Protein AF-A0A7Y4ZEG5-F1 (afdb_monomer)

Nearest PDB structures (foldseek):
  1yy3-assembly2_B  TM=4.697E-01  e=2.646E-07  Bacillus subtilis
  1wqa-assembly1_A  TM=4.480E-01  e=7.361E+00  Pyrococcus horikoshii
  4k77-assembly2_A  TM=2.366E-01  e=1.625E+00  Homo sapiens
  4fk6-assembly2_B  TM=2.514E-01  e=1.934E+00  Homo sapiens
  6smb-assembly1_A  TM=2.525E-01  e=3.666E+00  Homo sapiens

Foldseek 3Di:
DPPCVVDDDDDLVPDDLDADPQLQQDWDWDDPDPDIDIDTSLCVVVVDDPPDDDDDDQAQAFLQWAWFAKPPPRFTKIKGFAFWDPPDPDPAFTKTWIAMDTPDDQAAQIWTDQPQWIWGFHDQDPVRITIIGIGGHPPPPPDDSRVVRNVRGFQPDDPSNPDGDDPCCSVQQEAPSHDHHTGNHGPVSRSSDDPVSVD

Secondary structure (DSSP, 8-state):
--GGGG-----GGGS-SS--SSSTTSEEEE-SSSS-EEEEGGGHHHHSPTT-------EEEP--EEEEEETTT--EEEEEEEEE--S--BTTBEEEEEEEEESS---TT-EEEETTEEEEEEEE-TTS-EEEEEEEPTT-TT--HHHHHHHH-B----TT--S---HHHHHHTS-TT--EEEESS--GGGGG--HHHH-

pLDDT: mean 88.13, std 9.54, range [50.06, 97.06]

Sequence (199 aa):
MRVDTFSYDLDESLIASEPSSARDGARLLLALGDSPADRHVVDLPGLLPEGALVLVNDTRVVPARLLGQKRGSGGRAEIFLVRRDEAENATEGERWLALGRASKALKPGAIVDVGPIAAEVLEKRDDGTLVVRLSLSHGSGTASLREALETHGHMPLPPYIRRPDDAADRTRYQTVFAKHDGAVAAPTAGLHLTESLLE

Mean predicted aligned error: 6.8 Å

Radius of gyration: 20.28 Å; Cα contacts (8 Å, |Δi|>4): 331; chains: 1; bounding box: 40×45×58 Å

Structure (mmCIF, N/CA/C/O backbone):
data_AF-A0A7Y4ZEG5-F1
#
_entry.id   AF-A0A7Y4ZEG5-F1
#
loop_
_atom_site.group_PDB
_atom_site.id
_atom_site.type_symbol
_atom_site.label_atom_id
_atom_site.label_alt_id
_atom_site.label_comp_id
_atom_site.label_asym_id
_atom_site.label_entity_id
_atom_site.label_seq_id
_atom_site.pdbx_PDB_ins_code
_atom_site.Cartn_x
_atom_site.Cartn_y
_atom_site.Cartn_z
_atom_site.occupancy
_atom_site.B_iso_or_equiv
_atom_site.auth_seq_id
_atom_site.auth_comp_id
_atom_site.auth_asym_id
_atom_site.auth_atom_id
_atom_site.pdbx_PDB_model_num
ATOM 1 N N . MET A 1 1 ? -16.280 -18.638 -14.198 1.00 67.00 1 MET A N 1
ATOM 2 C CA . MET A 1 1 ? -14.831 -18.706 -14.487 1.00 67.00 1 MET A CA 1
ATOM 3 C C . MET A 1 1 ? -14.233 -19.720 -13.525 1.00 67.00 1 MET A C 1
ATOM 5 O O . MET A 1 1 ? -14.524 -19.614 -12.341 1.00 67.00 1 MET A O 1
ATOM 9 N N . ARG A 1 2 ? -13.528 -20.753 -14.001 1.00 77.06 2 ARG A N 1
ATOM 10 C CA . ARG A 1 2 ? -12.858 -21.708 -13.102 1.00 77.06 2 ARG A CA 1
ATOM 11 C C . ARG A 1 2 ? -11.521 -21.094 -12.704 1.00 77.06 2 ARG A C 1
ATOM 13 O O . ARG A 1 2 ? -10.729 -20.805 -13.585 1.00 77.06 2 ARG A O 1
ATOM 20 N N . VAL A 1 3 ? -11.301 -20.839 -11.417 1.00 82.56 3 VAL A N 1
ATOM 21 C CA . VAL A 1 3 ? -10.064 -20.190 -10.938 1.00 82.56 3 VAL A CA 1
ATOM 22 C C . VAL A 1 3 ? -8.836 -21.034 -11.296 1.00 82.56 3 VAL A C 1
ATOM 24 O O . VAL A 1 3 ? -7.819 -20.489 -11.710 1.00 82.56 3 VAL A O 1
ATOM 27 N N . ASP A 1 4 ? -8.988 -22.359 -11.274 1.00 86.50 4 ASP A N 1
ATOM 28 C CA . ASP A 1 4 ? -7.920 -23.323 -11.562 1.00 86.50 4 ASP A CA 1
ATOM 29 C C . ASP A 1 4 ? -7.340 -23.215 -12.982 1.00 86.50 4 ASP A C 1
ATOM 31 O O . ASP A 1 4 ? -6.215 -23.639 -13.217 1.00 86.50 4 ASP A O 1
ATOM 35 N N . THR A 1 5 ? -8.059 -22.623 -13.949 1.00 91.12 5 THR A N 1
ATOM 36 C CA . THR A 1 5 ? -7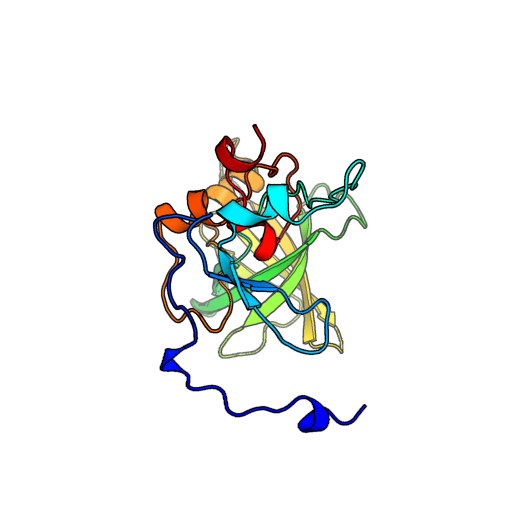.503 -22.414 -15.302 1.00 91.12 5 THR A CA 1
ATOM 37 C C . THR A 1 5 ? -6.421 -21.332 -15.346 1.00 91.12 5 THR A C 1
ATOM 39 O O . THR A 1 5 ? -5.811 -21.141 -16.391 1.00 91.12 5 THR A O 1
ATOM 42 N N . PHE A 1 6 ? -6.199 -20.617 -14.239 1.00 90.62 6 PHE A N 1
ATOM 43 C CA . PHE A 1 6 ? -5.161 -19.594 -14.075 1.00 90.62 6 PHE A CA 1
ATOM 44 C C . PHE A 1 6 ? -4.058 -20.033 -13.101 1.00 90.62 6 PHE A C 1
ATOM 46 O O . PHE A 1 6 ? -3.201 -19.229 -12.741 1.00 90.62 6 PHE A O 1
ATOM 53 N N . SER A 1 7 ? -4.083 -21.292 -12.656 1.00 90.25 7 SER A N 1
ATOM 54 C CA . SER A 1 7 ? -3.055 -21.856 -11.787 1.00 90.25 7 SER A CA 1
ATOM 55 C C . SER A 1 7 ? -1.798 -22.206 -12.579 1.00 90.25 7 SER A C 1
ATOM 57 O O . SER A 1 7 ? -1.869 -22.750 -13.680 1.00 90.25 7 SER A O 1
ATOM 59 N N . TYR A 1 8 ? -0.644 -21.920 -11.990 1.00 93.38 8 TYR A N 1
ATOM 60 C CA . TYR A 1 8 ? 0.667 -22.329 -12.475 1.00 93.38 8 TYR A CA 1
ATOM 61 C C . TYR A 1 8 ? 1.572 -22.611 -11.275 1.00 93.38 8 TYR A C 1
ATOM 63 O O . TYR A 1 8 ? 1.331 -22.097 -10.179 1.00 93.38 8 TYR A O 1
ATOM 71 N N . ASP A 1 9 ? 2.605 -23.421 -11.482 1.00 94.38 9 ASP A N 1
ATOM 72 C CA . ASP A 1 9 ? 3.587 -23.704 -10.441 1.00 94.38 9 ASP A CA 1
ATOM 73 C C . ASP A 1 9 ? 4.491 -22.478 -10.254 1.00 94.38 9 ASP A C 1
ATOM 75 O O . ASP A 1 9 ? 5.269 -22.116 -11.140 1.00 94.38 9 ASP A O 1
ATOM 79 N N . LEU A 1 10 ? 4.368 -21.818 -9.102 1.00 93.62 10 LEU A N 1
ATOM 80 C CA . LEU A 1 10 ? 5.211 -20.696 -8.701 1.00 93.62 10 LEU A CA 1
ATOM 81 C C . LEU A 1 10 ? 6.052 -21.108 -7.498 1.00 93.62 10 LEU A C 1
ATOM 83 O O . LEU A 1 10 ? 5.521 -21.326 -6.410 1.00 93.62 10 LEU A O 1
ATOM 87 N N . ASP A 1 11 ? 7.365 -21.173 -7.688 1.00 94.62 11 ASP A N 1
ATOM 88 C CA . ASP A 1 11 ? 8.305 -21.319 -6.581 1.00 94.62 11 ASP A CA 1
ATOM 89 C C . ASP A 1 11 ? 8.237 -20.067 -5.686 1.00 94.62 11 ASP A C 1
ATOM 91 O O . ASP A 1 11 ? 8.433 -18.944 -6.158 1.00 94.62 11 ASP A O 1
ATOM 95 N N . GLU A 1 12 ? 7.952 -20.251 -4.391 1.00 91.00 12 GLU A N 1
ATOM 96 C CA . GLU A 1 12 ? 7.849 -19.151 -3.422 1.00 91.00 12 GLU A CA 1
ATOM 97 C C . GLU A 1 12 ? 9.144 -18.327 -3.336 1.00 91.00 12 GLU A C 1
ATOM 99 O O . GLU A 1 12 ? 9.085 -17.133 -3.046 1.00 91.00 12 GLU A O 1
ATOM 104 N N . SER A 1 13 ? 10.305 -18.922 -3.639 1.00 92.00 13 SER A N 1
ATOM 105 C CA . SER A 1 13 ? 11.592 -18.215 -3.663 1.00 92.00 13 SER A CA 1
ATOM 106 C C . SER A 1 13 ? 11.706 -17.178 -4.788 1.00 92.00 13 SER A C 1
ATOM 108 O O . SER A 1 13 ? 12.549 -16.285 -4.712 1.00 92.00 13 SER A O 1
ATOM 110 N N . LEU A 1 14 ? 10.839 -17.250 -5.806 1.00 93.00 14 LEU A N 1
ATOM 111 C CA . LEU A 1 14 ? 10.750 -16.266 -6.887 1.00 93.00 14 LEU A CA 1
ATOM 112 C C . LEU A 1 14 ? 9.838 -15.078 -6.536 1.00 93.00 14 LEU A C 1
ATOM 114 O O . LEU A 1 14 ? 9.782 -14.104 -7.289 1.00 93.00 14 LEU A O 1
ATOM 118 N N . ILE A 1 15 ? 9.129 -15.126 -5.400 1.00 90.94 15 ILE A N 1
ATOM 119 C CA . ILE A 1 15 ? 8.309 -14.014 -4.911 1.00 90.94 15 ILE A CA 1
ATOM 120 C C . ILE A 1 15 ? 9.217 -13.027 -4.178 1.00 90.94 15 ILE A C 1
ATOM 122 O O . ILE A 1 15 ? 9.680 -13.279 -3.067 1.00 90.94 15 ILE A O 1
ATOM 126 N N . ALA A 1 16 ? 9.449 -11.868 -4.791 1.00 89.00 16 ALA A N 1
ATOM 127 C CA . ALA A 1 16 ? 10.274 -10.824 -4.198 1.00 89.00 16 ALA A CA 1
ATOM 128 C C . ALA A 1 16 ? 9.686 -10.326 -2.862 1.00 89.00 16 ALA A C 1
ATOM 130 O O . ALA A 1 16 ? 8.563 -9.818 -2.806 1.00 89.00 16 ALA A O 1
ATOM 131 N N . SER A 1 17 ? 10.472 -10.432 -1.789 1.00 85.62 17 SER A N 1
ATOM 132 C CA . SER A 1 17 ? 10.147 -9.872 -0.470 1.00 85.62 17 SER A CA 1
ATOM 133 C C . SER A 1 17 ? 10.532 -8.398 -0.336 1.00 85.62 17 SER A C 1
ATOM 135 O O . SER A 1 17 ? 9.994 -7.690 0.515 1.00 85.62 17 SER A O 1
ATOM 137 N N . GLU A 1 18 ? 11.468 -7.942 -1.168 1.00 85.62 18 GLU A N 1
ATOM 138 C CA . GLU A 1 18 ? 11.967 -6.572 -1.213 1.00 85.62 18 GLU A CA 1
ATOM 139 C C . GLU A 1 18 ? 12.103 -6.105 -2.667 1.00 85.62 18 GLU A C 1
ATOM 141 O O . GLU A 1 18 ? 12.416 -6.908 -3.552 1.00 85.62 18 GLU A O 1
ATOM 146 N N . PRO A 1 19 ? 11.862 -4.814 -2.948 1.00 85.06 19 PRO A N 1
ATOM 147 C CA . PRO A 1 19 ? 12.064 -4.269 -4.281 1.00 85.06 19 PRO A CA 1
ATOM 148 C C . PRO A 1 19 ? 13.558 -4.193 -4.630 1.00 85.06 19 PRO A C 1
ATOM 150 O O . PRO A 1 19 ? 14.394 -3.934 -3.767 1.00 85.06 19 PRO A O 1
ATOM 153 N N . SER A 1 20 ? 13.885 -4.311 -5.921 1.00 86.31 20 SER A N 1
ATOM 154 C CA . SER A 1 20 ? 15.246 -4.085 -6.439 1.00 86.31 20 SER A CA 1
ATOM 155 C C . SER A 1 20 ? 15.795 -2.718 -6.018 1.00 86.31 20 SER A C 1
ATOM 157 O O . SER A 1 20 ? 15.073 -1.721 -6.073 1.00 86.31 20 SER A O 1
ATOM 159 N N . SER A 1 21 ? 17.077 -2.636 -5.646 1.00 85.12 21 SER A N 1
ATOM 160 C CA . SER A 1 21 ? 17.728 -1.372 -5.270 1.00 85.12 21 SER A CA 1
ATOM 161 C C . SER A 1 21 ? 17.647 -0.333 -6.396 1.00 85.12 21 SER A C 1
ATOM 163 O O . SER A 1 21 ? 17.257 0.806 -6.124 1.00 85.12 21 SER A O 1
ATOM 165 N N . ALA A 1 22 ? 17.893 -0.761 -7.640 1.00 88.00 22 ALA A N 1
ATOM 166 C CA . ALA A 1 22 ? 17.633 -0.018 -8.873 1.00 88.00 22 ALA A CA 1
ATOM 167 C C . ALA A 1 22 ? 16.231 -0.357 -9.410 1.00 88.00 22 ALA A C 1
ATOM 169 O O . ALA A 1 22 ? 15.964 -1.497 -9.799 1.00 88.00 22 ALA A O 1
ATOM 170 N N . ARG A 1 23 ? 15.322 0.625 -9.391 1.00 89.00 23 ARG A N 1
ATOM 171 C CA . ARG A 1 23 ? 13.894 0.440 -9.720 1.00 89.00 23 ARG A CA 1
ATOM 172 C C . ARG A 1 23 ? 13.663 0.070 -11.184 1.00 89.00 23 ARG A C 1
ATOM 174 O O . ARG A 1 23 ? 12.943 -0.888 -11.465 1.00 89.00 23 ARG A O 1
ATOM 181 N N . ASP A 1 24 ? 14.293 0.828 -12.068 1.00 91.38 24 ASP A N 1
ATOM 182 C CA . ASP A 1 24 ? 14.267 0.691 -13.525 1.00 91.38 24 ASP A CA 1
ATOM 183 C C . ASP A 1 24 ? 15.183 -0.446 -14.020 1.00 91.38 24 ASP A C 1
ATOM 185 O O . ASP A 1 24 ? 14.991 -0.993 -15.103 1.00 91.38 24 ASP A O 1
ATOM 189 N N . GLY A 1 25 ? 16.123 -0.894 -13.187 1.00 93.00 25 GLY A N 1
ATOM 190 C CA . GLY A 1 25 ? 16.909 -2.110 -13.409 1.00 93.00 25 GLY A CA 1
ATOM 191 C C . GLY A 1 25 ? 16.132 -3.421 -13.215 1.00 93.00 25 GLY A C 1
ATOM 192 O O . GLY A 1 25 ? 16.716 -4.493 -13.346 1.00 93.00 25 GLY A O 1
ATOM 193 N N . ALA A 1 26 ? 14.839 -3.380 -12.876 1.00 94.62 26 ALA A N 1
ATOM 194 C CA . ALA A 1 26 ? 14.017 -4.584 -12.779 1.00 94.62 26 ALA A CA 1
ATOM 195 C C . ALA A 1 26 ? 13.832 -5.256 -14.154 1.00 94.62 26 ALA A C 1
ATOM 197 O O . ALA A 1 26 ? 13.775 -4.584 -15.185 1.00 94.62 26 ALA A O 1
ATOM 198 N N . ARG A 1 27 ? 13.705 -6.591 -14.166 1.00 95.25 27 ARG A N 1
ATOM 199 C CA . ARG A 1 27 ? 13.403 -7.357 -15.387 1.00 95.25 27 ARG A CA 1
ATOM 200 C C . ARG A 1 27 ? 12.018 -6.988 -15.926 1.00 95.25 27 ARG A C 1
ATOM 202 O O . ARG A 1 27 ? 11.065 -6.857 -15.162 1.00 95.25 27 ARG A O 1
ATOM 209 N N . LEU A 1 28 ? 11.915 -6.895 -17.246 1.00 95.69 28 LEU A N 1
ATOM 210 C CA . LEU A 1 28 ? 10.694 -6.653 -18.007 1.00 95.69 28 LEU A CA 1
ATOM 211 C C . LEU A 1 28 ? 10.511 -7.800 -19.007 1.00 95.69 28 LEU A C 1
ATOM 213 O O . LEU A 1 28 ? 11.380 -8.033 -19.841 1.00 95.69 28 LEU A O 1
ATOM 217 N N . LEU A 1 29 ? 9.383 -8.508 -18.947 1.00 96.19 29 LEU A N 1
ATOM 218 C CA . LEU A 1 29 ? 9.042 -9.525 -19.943 1.00 96.19 29 LEU A CA 1
ATOM 219 C C . LEU A 1 29 ? 8.243 -8.880 -21.081 1.00 96.19 29 LEU A C 1
ATOM 221 O O . LEU A 1 29 ? 7.099 -8.472 -20.886 1.00 96.19 29 LEU A O 1
ATOM 225 N N . LEU A 1 30 ? 8.827 -8.807 -22.276 1.00 95.44 30 LEU A N 1
ATOM 226 C CA . LEU A 1 30 ? 8.141 -8.342 -23.479 1.00 95.44 30 LEU A CA 1
ATOM 227 C C . LEU A 1 30 ? 7.410 -9.517 -24.142 1.00 95.44 30 LEU A C 1
ATOM 229 O O . LEU A 1 30 ? 8.041 -10.365 -24.767 1.00 95.44 30 LEU A O 1
ATOM 233 N N . ALA A 1 31 ? 6.082 -9.550 -24.023 1.00 93.75 31 ALA A N 1
ATOM 234 C CA . ALA A 1 31 ? 5.228 -10.638 -24.512 1.00 93.75 31 ALA A CA 1
ATOM 235 C C . ALA A 1 31 ? 4.248 -10.177 -25.614 1.00 93.75 31 ALA A C 1
ATOM 237 O O . ALA A 1 31 ? 3.051 -10.440 -25.542 1.00 93.75 31 ALA A O 1
ATOM 238 N N . LEU A 1 32 ? 4.745 -9.443 -26.620 1.00 86.00 32 LEU A N 1
ATOM 239 C CA . LEU A 1 32 ? 3.941 -8.894 -27.732 1.00 86.00 32 LEU A CA 1
ATOM 240 C C . LEU A 1 32 ? 3.944 -9.767 -29.009 1.00 86.00 32 LEU A C 1
ATOM 242 O O . LEU A 1 32 ? 3.504 -9.311 -30.061 1.00 86.00 32 LEU A O 1
ATOM 246 N N . GLY A 1 33 ? 4.431 -11.010 -28.943 1.00 82.44 33 GLY A N 1
ATOM 247 C CA . GLY A 1 33 ? 4.495 -11.930 -30.085 1.00 82.44 33 GLY A CA 1
ATOM 248 C C . GLY A 1 33 ? 4.630 -13.393 -29.660 1.00 82.44 33 GLY A C 1
ATOM 249 O O . GLY A 1 33 ? 4.461 -13.711 -28.485 1.00 82.44 33 GLY A O 1
ATOM 250 N N . ASP A 1 34 ? 4.967 -14.268 -30.611 1.00 88.44 34 ASP A N 1
ATOM 251 C CA . ASP A 1 34 ? 5.038 -15.727 -30.394 1.00 88.44 34 ASP A CA 1
ATOM 252 C C . ASP A 1 34 ? 6.141 -16.151 -29.411 1.00 88.44 34 ASP A C 1
ATOM 254 O O . ASP A 1 34 ? 6.053 -17.206 -28.783 1.00 88.44 34 ASP A O 1
ATOM 258 N N . SER A 1 35 ? 7.170 -15.312 -29.262 1.00 91.56 35 SER A N 1
ATOM 259 C CA . SER A 1 35 ? 8.317 -15.556 -28.391 1.00 91.56 35 SER A CA 1
ATOM 260 C C . SER A 1 35 ? 8.482 -14.404 -27.400 1.00 91.56 35 SER A C 1
ATOM 262 O O . SER A 1 35 ? 8.791 -13.285 -27.823 1.00 91.56 35 SER A O 1
ATOM 264 N N . PRO A 1 36 ? 8.318 -14.652 -26.090 1.00 94.81 36 PRO A N 1
ATOM 265 C CA . PRO A 1 36 ? 8.643 -13.673 -25.065 1.00 94.81 36 PRO A CA 1
ATOM 266 C C . PRO A 1 36 ? 10.131 -13.314 -25.092 1.00 94.81 36 PRO A C 1
ATOM 268 O O . PRO A 1 36 ? 10.981 -14.168 -25.346 1.00 94.81 36 PRO A O 1
ATOM 271 N N . ALA A 1 37 ? 10.447 -12.057 -24.795 1.00 95.19 37 ALA A N 1
ATOM 272 C CA . ALA A 1 37 ? 11.821 -11.583 -24.686 1.00 95.19 37 ALA A CA 1
ATOM 273 C C . ALA A 1 37 ? 12.077 -10.957 -23.313 1.00 95.19 37 ALA A C 1
ATOM 275 O O . ALA A 1 37 ? 11.284 -10.145 -22.832 1.00 95.19 37 ALA A O 1
ATOM 276 N N . ASP A 1 38 ? 13.213 -11.301 -22.710 1.00 96.62 38 ASP A N 1
ATOM 277 C CA . ASP A 1 38 ? 13.708 -10.633 -21.511 1.00 96.62 38 ASP A CA 1
ATOM 278 C C . ASP A 1 38 ? 14.294 -9.259 -21.868 1.00 96.62 38 ASP A C 1
ATOM 280 O O . ASP A 1 38 ? 15.133 -9.120 -22.762 1.00 96.62 38 ASP A O 1
ATOM 284 N N . ARG A 1 39 ? 13.843 -8.240 -21.142 1.00 96.19 39 ARG A N 1
ATOM 285 C CA . ARG A 1 39 ? 14.295 -6.845 -21.176 1.00 96.19 39 ARG A CA 1
ATOM 286 C C . ARG A 1 39 ? 14.478 -6.344 -19.746 1.00 96.19 39 ARG A C 1
ATOM 288 O O . ARG A 1 39 ? 14.262 -7.084 -18.782 1.00 96.19 39 ARG A O 1
ATOM 295 N N . HIS A 1 40 ? 14.835 -5.079 -19.600 1.00 96.12 40 HIS A N 1
ATOM 296 C CA . HIS A 1 40 ? 14.768 -4.359 -18.333 1.00 96.12 40 HIS A CA 1
ATOM 297 C C . HIS A 1 40 ? 13.810 -3.176 -18.449 1.00 96.12 40 HIS A C 1
ATOM 299 O O . HIS A 1 40 ? 13.494 -2.728 -19.549 1.00 96.12 40 HIS A O 1
ATOM 305 N N . VAL A 1 41 ? 13.323 -2.661 -17.319 1.00 95.94 41 VAL A N 1
ATOM 306 C CA . VAL A 1 41 ? 12.415 -1.503 -17.326 1.00 95.94 41 VAL A CA 1
ATOM 307 C C . VAL A 1 41 ? 13.090 -0.265 -17.930 1.00 95.94 41 VAL A C 1
ATOM 309 O O . VAL A 1 41 ? 12.413 0.502 -18.607 1.00 95.94 41 VAL A O 1
ATOM 312 N N . VAL A 1 42 ? 14.415 -0.123 -17.802 1.00 95.88 42 VAL A N 1
ATOM 313 C CA . VAL A 1 42 ? 15.192 0.910 -18.516 1.00 95.88 42 VAL A CA 1
ATOM 314 C C . VAL A 1 42 ? 15.023 0.879 -20.039 1.00 95.88 42 VAL A C 1
ATOM 316 O O . VAL A 1 42 ? 15.162 1.914 -20.681 1.00 95.88 42 VAL A O 1
ATOM 319 N N . ASP A 1 43 ? 14.691 -0.273 -20.629 1.00 95.56 43 ASP A N 1
ATOM 320 C CA . ASP A 1 43 ? 14.488 -0.399 -22.075 1.00 95.56 43 ASP A CA 1
ATOM 321 C C . ASP A 1 43 ? 13.103 0.113 -22.514 1.00 95.56 43 ASP A C 1
ATOM 323 O O . ASP A 1 43 ? 12.869 0.300 -23.709 1.00 95.56 43 ASP A O 1
ATOM 327 N N . LEU A 1 44 ? 12.171 0.326 -21.572 1.00 94.94 44 LEU A N 1
ATOM 328 C CA . 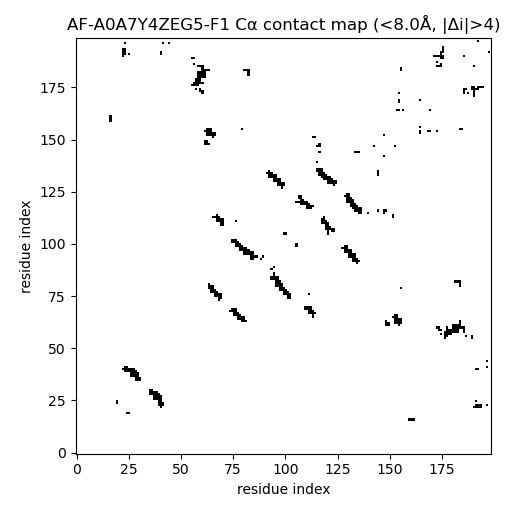LEU A 1 44 ? 10.763 0.621 -21.852 1.00 94.94 44 LEU A CA 1
ATOM 329 C C . LEU A 1 44 ? 10.554 1.790 -22.832 1.00 94.94 44 LEU A C 1
ATOM 331 O O . LEU A 1 44 ? 9.763 1.601 -23.757 1.00 94.94 44 LEU A O 1
ATOM 335 N N . PRO A 1 45 ? 11.242 2.946 -22.719 1.00 93.19 45 PRO A N 1
ATOM 336 C CA . PRO A 1 45 ? 11.053 4.052 -23.658 1.00 93.19 45 PRO A CA 1
ATOM 337 C C . PRO A 1 45 ? 11.313 3.655 -25.116 1.00 93.19 45 PRO A C 1
ATOM 339 O O . PRO A 1 45 ? 10.568 4.058 -26.003 1.00 93.19 45 PRO A O 1
ATOM 342 N N . GLY A 1 46 ? 12.312 2.801 -25.365 1.00 93.88 46 GLY A N 1
ATOM 343 C CA . GLY A 1 46 ? 12.641 2.309 -26.707 1.00 93.88 46 GLY A CA 1
ATOM 344 C C . GLY A 1 46 ? 11.687 1.236 -27.242 1.00 93.88 46 GLY A C 1
ATOM 345 O O . GLY A 1 46 ? 11.753 0.894 -28.421 1.00 93.88 46 GLY A O 1
ATOM 346 N N . LEU A 1 47 ? 10.813 0.687 -26.393 1.00 94.12 47 LEU A N 1
ATOM 347 C CA . LEU A 1 47 ? 9.799 -0.304 -26.770 1.00 94.12 47 LEU A CA 1
ATOM 348 C C . LEU A 1 47 ? 8.446 0.334 -27.109 1.00 94.12 47 LEU A C 1
ATOM 350 O O . LEU A 1 47 ? 7.589 -0.332 -27.694 1.00 94.12 47 LEU A O 1
ATOM 354 N N . LEU A 1 48 ? 8.231 1.593 -26.722 1.00 93.38 48 LEU A N 1
ATOM 355 C CA . LEU A 1 48 ? 6.988 2.304 -26.991 1.00 93.38 48 LEU A CA 1
ATOM 356 C C . LEU A 1 48 ? 6.989 2.859 -28.423 1.00 93.38 48 LEU A C 1
ATOM 358 O O . LEU A 1 48 ? 7.997 3.410 -28.869 1.00 93.38 48 LEU A O 1
ATOM 362 N N . PRO A 1 49 ? 5.873 2.740 -29.164 1.00 93.25 49 PRO A N 1
ATOM 363 C CA . PRO A 1 49 ? 5.762 3.367 -30.472 1.00 93.25 49 PRO A CA 1
ATOM 364 C C . PRO A 1 49 ? 5.786 4.894 -30.344 1.00 93.25 49 PRO A C 1
ATOM 366 O O . PRO A 1 49 ? 5.371 5.462 -29.330 1.00 93.25 49 PRO A O 1
ATOM 369 N N . GLU A 1 50 ? 6.220 5.568 -31.406 1.00 94.88 50 GLU A N 1
ATOM 370 C CA . GLU A 1 50 ? 6.143 7.025 -31.488 1.00 94.88 50 GLU A CA 1
ATOM 371 C C . GLU A 1 50 ? 4.693 7.500 -31.281 1.00 94.88 50 GLU A C 1
ATOM 373 O O . GLU A 1 50 ? 3.747 6.929 -31.827 1.00 94.88 50 GLU A O 1
ATOM 378 N N . GLY A 1 51 ? 4.512 8.533 -30.453 1.00 94.25 51 GLY A N 1
ATOM 379 C CA . GLY A 1 51 ? 3.189 9.057 -30.101 1.00 94.25 51 GLY A CA 1
ATOM 380 C C . GLY A 1 51 ? 2.410 8.225 -29.073 1.00 94.25 51 GLY A C 1
ATOM 381 O O . GLY A 1 51 ? 1.227 8.494 -28.859 1.00 94.25 51 GLY A O 1
ATOM 382 N N . ALA A 1 52 ? 3.033 7.232 -28.425 1.00 94.25 52 ALA A N 1
ATOM 383 C CA . ALA A 1 52 ? 2.397 6.479 -27.348 1.00 94.25 52 ALA A CA 1
ATOM 384 C C . ALA A 1 52 ? 1.935 7.389 -26.195 1.00 94.25 52 ALA A C 1
ATOM 386 O O . ALA A 1 52 ? 2.682 8.235 -25.704 1.00 94.25 52 ALA A O 1
ATOM 387 N N . LEU A 1 53 ? 0.709 7.158 -25.717 1.00 94.06 53 LEU A N 1
ATOM 388 C CA . LEU A 1 53 ? 0.189 7.764 -24.494 1.00 94.06 53 LEU A CA 1
ATOM 389 C C . LEU A 1 53 ? 0.339 6.778 -23.335 1.00 94.06 53 LEU A C 1
ATOM 391 O O . LEU A 1 53 ? -0.314 5.734 -23.312 1.00 94.06 53 LEU A O 1
ATOM 395 N N . VAL A 1 54 ? 1.166 7.131 -22.353 1.00 90.62 54 VAL A N 1
ATOM 396 C CA . VAL A 1 54 ? 1.310 6.361 -21.114 1.00 90.62 54 VAL A CA 1
ATOM 397 C C . VAL A 1 54 ? 0.388 6.957 -20.055 1.00 90.62 54 VAL A C 1
ATOM 399 O O . VAL A 1 54 ? 0.574 8.090 -19.617 1.00 90.62 54 VAL A O 1
ATOM 402 N N . LEU A 1 55 ? -0.620 6.190 -19.644 1.00 91.62 55 LEU A N 1
ATOM 403 C CA . LEU A 1 55 ? -1.515 6.564 -18.552 1.00 91.62 55 LEU A CA 1
ATOM 404 C C . LEU A 1 55 ? -0.936 6.064 -17.234 1.00 91.62 55 LEU A C 1
ATOM 406 O O . LEU A 1 55 ? -0.726 4.865 -17.048 1.00 91.62 55 LEU A O 1
ATOM 410 N N . VAL A 1 56 ? -0.692 6.992 -16.317 1.00 89.19 56 VAL A N 1
ATOM 411 C CA . VAL A 1 56 ? -0.111 6.707 -15.005 1.00 89.19 56 VAL A CA 1
ATOM 412 C C . VAL A 1 56 ? -1.108 7.040 -13.908 1.00 89.19 56 VAL A C 1
ATOM 414 O O . VAL A 1 56 ? -1.953 7.919 -14.063 1.00 89.19 56 VAL A O 1
ATOM 417 N N . ASN A 1 57 ? -0.998 6.330 -12.791 1.00 86.94 57 ASN A N 1
ATOM 418 C CA . ASN A 1 57 ? -1.732 6.668 -11.584 1.00 8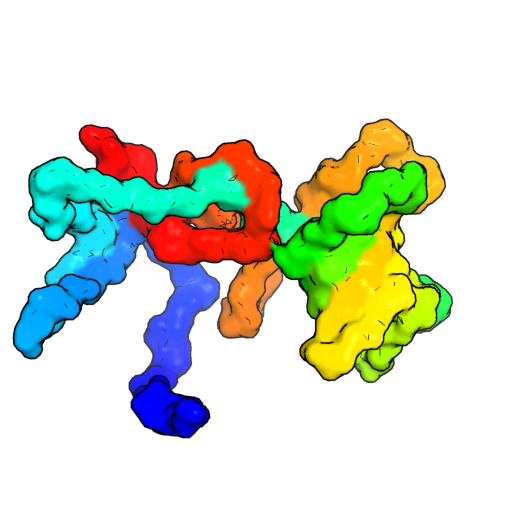6.94 57 ASN A CA 1
ATOM 419 C C . ASN A 1 57 ? -0.887 7.633 -10.733 1.00 86.94 57 ASN A C 1
ATOM 421 O O . ASN A 1 57 ? 0.235 7.293 -10.344 1.00 86.94 57 ASN A O 1
ATOM 425 N N . ASP A 1 58 ? -1.431 8.816 -10.453 1.00 88.00 58 ASP A N 1
ATOM 426 C CA . ASP A 1 58 ? -0.784 9.920 -9.736 1.00 88.00 58 ASP A CA 1
ATOM 427 C C . ASP A 1 58 ? -1.201 10.017 -8.257 1.00 88.00 58 ASP A C 1
ATOM 429 O O . ASP A 1 58 ? -0.882 10.986 -7.559 1.00 88.00 58 ASP A O 1
ATOM 433 N N . THR A 1 59 ? -1.884 8.993 -7.741 1.00 83.69 59 THR A N 1
ATOM 434 C CA . THR A 1 59 ? -2.279 8.953 -6.336 1.00 83.69 59 THR A CA 1
ATOM 435 C C . THR A 1 59 ? -1.106 8.619 -5.415 1.00 83.69 59 THR A C 1
ATOM 437 O O . THR A 1 59 ? -0.425 7.607 -5.601 1.00 83.69 59 THR A O 1
ATOM 440 N N . ARG A 1 60 ? -0.934 9.406 -4.356 1.00 85.44 60 ARG A N 1
ATOM 441 C CA . ARG A 1 60 ? -0.052 9.143 -3.223 1.00 85.44 60 ARG A CA 1
ATOM 442 C C . ARG A 1 60 ? -0.687 8.125 -2.281 1.00 85.44 60 ARG A C 1
ATOM 444 O O . ARG A 1 60 ? -1.866 8.237 -1.923 1.00 85.44 60 ARG A O 1
ATOM 451 N N . VAL A 1 61 ? 0.115 7.143 -1.877 1.00 88.12 61 VAL A N 1
ATOM 452 C CA . VAL A 1 61 ? -0.289 6.115 -0.917 1.00 88.12 61 VAL A CA 1
ATOM 453 C C . VAL A 1 61 ? -0.291 6.696 0.486 1.00 88.12 61 VAL A C 1
ATOM 455 O O . VAL A 1 61 ? 0.714 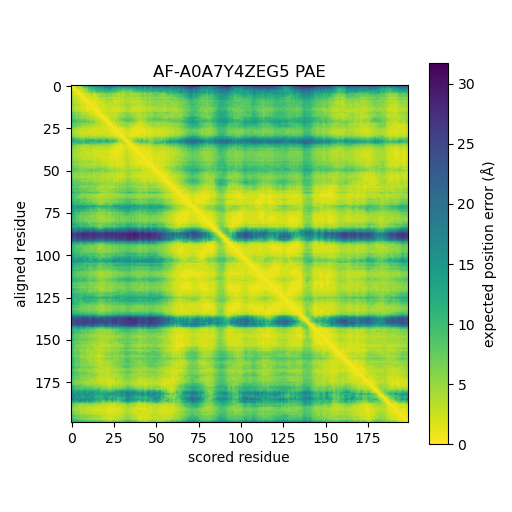7.258 0.920 1.00 88.12 61 VAL A O 1
ATOM 458 N N . VAL A 1 62 ? -1.404 6.534 1.191 1.00 86.88 62 VAL A N 1
ATOM 459 C CA . VAL A 1 62 ? -1.548 6.909 2.602 1.00 86.88 62 VAL A CA 1
ATOM 460 C C . VAL A 1 62 ? -1.227 5.690 3.484 1.00 86.88 62 VAL A C 1
ATOM 462 O O . VAL A 1 62 ? -1.553 4.568 3.080 1.00 86.88 62 VAL A O 1
ATOM 465 N N . PRO A 1 63 ? -0.635 5.856 4.686 1.00 91.00 63 PRO A N 1
ATOM 466 C CA . PRO A 1 63 ? -0.439 4.772 5.657 1.00 91.00 63 PRO A CA 1
ATOM 467 C C . PRO A 1 63 ? -1.772 4.215 6.197 1.00 91.00 63 PRO A C 1
ATOM 469 O O . PRO A 1 63 ? -2.234 4.522 7.294 1.00 91.00 63 PRO A O 1
ATOM 472 N N . ALA A 1 64 ? -2.432 3.405 5.375 1.00 91.12 64 ALA A N 1
ATOM 4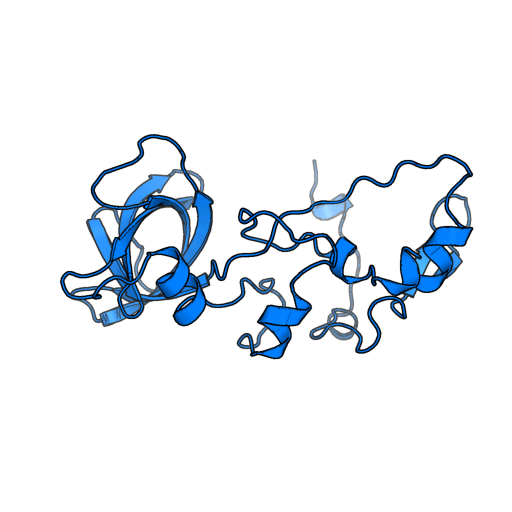73 C CA . ALA A 1 64 ? -3.807 2.951 5.554 1.00 91.12 64 ALA A CA 1
ATOM 474 C C . ALA A 1 64 ? -3.946 1.723 6.468 1.00 91.12 64 ALA A C 1
ATOM 476 O O . ALA A 1 64 ? -5.061 1.265 6.724 1.00 91.12 64 ALA A O 1
ATOM 477 N N . ARG A 1 65 ? -2.832 1.168 6.959 1.00 93.75 65 ARG A N 1
ATOM 478 C CA . ARG A 1 65 ? -2.826 0.011 7.854 1.00 93.75 65 ARG A CA 1
ATOM 479 C C . ARG A 1 65 ? -2.713 0.470 9.306 1.00 93.75 65 ARG A C 1
ATOM 481 O O . ARG A 1 65 ? -1.665 0.929 9.744 1.00 93.75 65 ARG A O 1
ATOM 488 N N . LEU A 1 66 ? -3.786 0.311 10.067 1.00 95.00 66 LEU A N 1
ATOM 489 C CA . LEU A 1 66 ? -3.882 0.737 11.458 1.00 95.00 66 LEU A CA 1
ATOM 490 C C . LEU A 1 66 ? -3.775 -0.467 12.391 1.00 95.00 66 LEU A C 1
ATOM 492 O O . LEU A 1 66 ? -4.596 -1.385 12.333 1.00 95.00 66 LEU A O 1
ATOM 496 N N . LEU A 1 67 ? -2.771 -0.458 13.265 1.00 95.50 67 LEU A N 1
ATOM 497 C CA . LEU A 1 67 ? -2.535 -1.506 14.255 1.00 95.50 67 LEU A CA 1
ATOM 498 C C . LEU A 1 67 ? -2.830 -0.952 15.647 1.00 95.50 67 LEU A C 1
ATOM 500 O O . LEU A 1 67 ? -2.161 -0.034 16.110 1.00 95.50 67 LEU A O 1
ATOM 504 N N . GLY A 1 68 ? -3.830 -1.514 16.322 1.00 95.81 68 GLY A N 1
ATOM 505 C CA . GLY A 1 68 ? -4.322 -0.960 17.578 1.00 95.81 68 GLY A CA 1
ATOM 506 C C . GLY A 1 68 ? -4.885 -1.990 18.541 1.00 95.81 68 GLY A C 1
ATOM 507 O O . GLY A 1 68 ? -4.727 -3.208 18.384 1.00 95.81 68 GLY A O 1
ATOM 508 N N . GLN A 1 69 ? -5.556 -1.482 19.569 1.00 96.56 69 GLN A N 1
ATOM 509 C CA . GLN A 1 69 ? -6.196 -2.288 20.604 1.00 96.56 69 GLN A CA 1
ATOM 510 C C . GLN A 1 69 ? -7.675 -1.941 20.710 1.00 96.56 69 GLN A C 1
ATOM 512 O O . GLN A 1 69 ? -8.066 -0.781 20.654 1.00 96.56 69 GLN A O 1
ATOM 517 N N . LYS A 1 70 ? -8.520 -2.957 20.888 1.00 96.00 70 LYS A N 1
ATOM 518 C CA . LYS A 1 70 ? -9.951 -2.748 21.112 1.00 96.00 70 LYS A CA 1
ATOM 519 C C . LYS A 1 70 ? -10.187 -2.106 22.470 1.00 96.00 70 LYS A C 1
ATOM 521 O O . LYS A 1 70 ? -9.851 -2.712 23.495 1.00 96.00 70 LYS A O 1
ATOM 526 N N . ARG A 1 71 ? -10.866 -0.962 22.477 1.00 94.00 71 ARG A N 1
ATOM 527 C CA . ARG A 1 71 ? -11.291 -0.275 23.695 1.00 94.00 71 ARG A CA 1
ATOM 528 C C . ARG A 1 71 ? -12.106 -1.223 24.582 1.00 94.00 71 ARG A C 1
ATOM 530 O O . ARG A 1 71 ? -12.931 -2.004 24.104 1.00 94.00 71 ARG A O 1
ATOM 537 N N . GLY A 1 72 ? -11.816 -1.220 25.878 1.00 91.44 72 GLY A N 1
ATOM 538 C CA . GLY A 1 72 ? -12.425 -2.113 26.870 1.00 91.44 72 GLY A CA 1
ATOM 539 C C . GLY A 1 72 ? -11.750 -3.484 26.983 1.00 91.44 72 GLY A C 1
ATOM 540 O O . GLY A 1 72 ? -11.338 -3.861 28.072 1.00 91.44 72 GLY A O 1
ATOM 541 N N . SER A 1 73 ? -11.604 -4.235 25.885 1.00 92.12 73 SER A N 1
ATOM 542 C CA . SER A 1 73 ? -11.029 -5.596 25.959 1.00 92.12 73 SER A CA 1
ATOM 543 C C . SER A 1 73 ? -9.498 -5.663 25.898 1.00 92.12 73 SER A C 1
ATOM 545 O O . SER A 1 73 ? -8.937 -6.707 26.217 1.00 92.12 73 SER A O 1
ATOM 547 N N . GLY A 1 74 ? -8.826 -4.620 25.393 1.00 93.44 74 GLY A N 1
ATOM 548 C CA . GLY A 1 74 ? -7.373 -4.593 25.162 1.00 93.44 74 GLY A CA 1
ATOM 549 C C . GLY A 1 74 ? -6.872 -5.527 24.049 1.00 93.44 74 GLY A C 1
ATOM 550 O O . GLY A 1 74 ? -5.690 -5.536 23.718 1.00 93.44 74 GLY A O 1
ATOM 551 N N . GLY A 1 75 ? -7.753 -6.329 23.440 1.00 94.88 75 GLY A N 1
ATOM 552 C CA . GLY A 1 75 ? -7.372 -7.274 22.393 1.00 94.88 75 GLY A CA 1
ATOM 553 C C . GLY A 1 75 ? -6.875 -6.565 21.133 1.00 94.88 75 GLY A C 1
ATOM 554 O O . GLY A 1 75 ? -7.518 -5.625 20.666 1.00 94.88 75 GLY A O 1
ATOM 555 N N . ARG A 1 76 ? -5.771 -7.056 20.556 1.00 96.56 76 ARG A N 1
ATOM 556 C CA . ARG A 1 76 ? -5.191 -6.523 19.314 1.00 96.56 76 ARG A CA 1
ATOM 557 C C . ARG A 1 76 ? -6.195 -6.575 18.160 1.00 96.56 76 ARG A C 1
ATOM 559 O O . ARG A 1 76 ? -6.930 -7.558 18.009 1.00 96.56 76 ARG A O 1
ATOM 566 N N . ALA A 1 77 ? -6.191 -5.526 17.350 1.00 96.62 77 ALA A N 1
ATOM 567 C CA . ALA A 1 77 ? -6.964 -5.429 16.126 1.00 96.62 77 ALA A CA 1
ATOM 568 C C . ALA A 1 77 ? -6.167 -4.686 15.050 1.00 96.62 77 ALA A C 1
ATOM 570 O O . ALA A 1 77 ? -5.341 -3.825 15.344 1.00 96.62 77 ALA A O 1
ATOM 571 N N . GLU A 1 78 ? -6.437 -5.044 13.808 1.00 95.44 78 GLU A N 1
ATOM 572 C CA . GLU A 1 78 ? -5.898 -4.423 12.609 1.00 95.44 78 GLU A CA 1
ATOM 573 C C . GLU A 1 78 ? -7.070 -3.927 11.763 1.00 95.44 78 GLU A C 1
ATOM 575 O O . GLU A 1 78 ? -8.045 -4.659 11.561 1.00 95.44 78 GLU A O 1
ATOM 580 N N . ILE A 1 79 ? -6.978 -2.682 11.303 1.00 95.06 79 ILE A N 1
ATOM 581 C CA . ILE A 1 79 ? -7.925 -2.057 10.381 1.00 95.06 79 ILE A CA 1
ATOM 582 C C . ILE A 1 79 ? -7.132 -1.593 9.167 1.00 95.06 79 ILE A C 1
ATOM 584 O O . ILE A 1 79 ? -6.208 -0.797 9.290 1.00 95.06 79 ILE A O 1
ATOM 588 N N . PHE A 1 80 ? -7.492 -2.094 7.996 1.00 93.81 80 PHE A N 1
ATOM 589 C CA . PHE A 1 80 ? -6.920 -1.691 6.723 1.00 93.81 80 PHE A CA 1
ATOM 590 C C . PHE A 1 80 ? -7.947 -0.825 6.004 1.00 93.81 80 PHE A C 1
ATOM 592 O O . PHE A 1 80 ? -8.966 -1.338 5.542 1.00 93.81 80 PHE A O 1
ATOM 599 N N . LEU A 1 81 ? -7.727 0.487 5.961 1.00 92.44 81 LEU A N 1
ATOM 600 C CA . LEU A 1 81 ? -8.595 1.403 5.220 1.00 92.44 81 LEU A CA 1
ATOM 601 C C . LEU A 1 81 ? -8.510 1.043 3.738 1.00 92.44 81 LEU A C 1
ATOM 603 O O . LEU A 1 81 ? -7.430 0.713 3.287 1.00 92.44 81 LEU A O 1
ATOM 607 N N . VAL A 1 82 ? -9.615 1.076 2.996 1.00 88.94 82 VAL A N 1
ATOM 608 C CA . VAL A 1 82 ? -9.696 0.699 1.569 1.00 88.94 82 VAL A CA 1
ATOM 609 C C . VAL A 1 82 ? -10.017 1.905 0.700 1.00 88.94 82 VAL A C 1
ATOM 611 O O . VAL A 1 82 ? -9.360 2.149 -0.308 1.00 88.94 82 VAL A O 1
ATOM 614 N N . ARG A 1 83 ? -11.039 2.665 1.085 1.00 86.81 83 ARG A N 1
ATOM 615 C CA . ARG A 1 83 ? -11.467 3.862 0.365 1.00 86.81 83 ARG A CA 1
ATOM 616 C C . ARG A 1 83 ? -12.216 4.771 1.321 1.00 86.81 83 ARG A C 1
ATOM 618 O O . ARG A 1 83 ? -13.004 4.282 2.130 1.00 86.81 83 ARG A O 1
ATOM 625 N N . ARG A 1 84 ? -11.997 6.078 1.208 1.00 86.06 84 ARG A N 1
ATOM 626 C CA . ARG A 1 84 ? -12.801 7.065 1.925 1.00 86.06 84 ARG A CA 1
ATOM 627 C C . ARG A 1 84 ? -14.238 7.018 1.405 1.00 86.06 84 ARG A C 1
ATOM 629 O O . ARG A 1 84 ? -14.468 6.960 0.196 1.00 86.06 84 ARG A O 1
ATOM 636 N N . ASP A 1 85 ? -15.191 6.985 2.322 1.00 79.75 85 ASP A N 1
ATOM 637 C CA . ASP A 1 85 ? -16.604 7.100 1.992 1.00 79.75 85 ASP A CA 1
ATOM 638 C C . ASP A 1 85 ? -16.972 8.587 2.016 1.00 79.75 85 ASP A C 1
ATOM 640 O O . ASP A 1 85 ? -16.905 9.234 3.060 1.00 79.75 85 ASP A O 1
ATOM 644 N N . GLU A 1 86 ? -17.274 9.146 0.845 1.00 69.56 86 GLU A N 1
ATOM 645 C CA . GLU A 1 86 ? -17.596 10.570 0.674 1.00 69.56 86 GLU A CA 1
ATOM 646 C C . GLU A 1 86 ? -19.040 10.898 1.089 1.00 69.56 86 GLU A C 1
ATOM 648 O O . GLU A 1 86 ? -19.436 12.065 1.111 1.00 69.56 86 GLU A O 1
ATOM 653 N N . ALA A 1 87 ? -19.832 9.878 1.441 1.00 59.78 87 ALA A N 1
ATOM 654 C CA . ALA A 1 87 ? -21.158 10.057 2.002 1.00 59.78 87 ALA A CA 1
ATOM 655 C C . ALA A 1 87 ? -21.064 10.684 3.407 1.00 59.78 87 ALA A C 1
ATOM 657 O O . ALA A 1 87 ? -20.756 10.015 4.395 1.00 59.78 87 ALA A O 1
ATOM 658 N N . GLU A 1 88 ? -21.387 11.979 3.452 1.00 52.91 88 GLU A N 1
ATOM 659 C CA . GLU A 1 88 ? -21.372 12.879 4.612 1.00 52.91 88 GLU A CA 1
ATOM 660 C C . GLU A 1 88 ? -19.963 13.251 5.106 1.00 52.91 88 GLU A C 1
ATOM 662 O O . GLU A 1 88 ? -19.276 12.480 5.776 1.00 52.91 88 GLU A O 1
ATOM 667 N N . ASN A 1 89 ? -19.578 14.514 4.875 1.00 50.06 89 ASN A N 1
ATOM 668 C CA . ASN A 1 89 ? -18.592 15.205 5.708 1.00 50.06 89 ASN A CA 1
ATOM 669 C C . ASN A 1 89 ? -19.169 15.318 7.124 1.00 50.06 89 ASN A C 1
ATOM 671 O O . ASN A 1 89 ? -19.804 16.312 7.474 1.00 50.06 89 ASN A O 1
ATOM 675 N N . ALA A 1 90 ? -19.004 14.271 7.927 1.00 52.81 90 ALA A N 1
ATOM 676 C CA . ALA A 1 90 ? -19.402 14.312 9.316 1.00 52.81 90 ALA A CA 1
ATOM 677 C C . ALA A 1 90 ? -18.483 15.297 10.046 1.00 52.81 90 ALA A C 1
ATOM 679 O O . ALA A 1 90 ? -17.263 15.147 10.066 1.00 52.81 90 ALA A O 1
ATOM 680 N N . THR A 1 91 ? -19.079 16.278 10.714 1.00 59.22 91 THR A N 1
ATOM 681 C CA . THR A 1 91 ? -18.422 17.161 11.691 1.00 59.22 91 THR A CA 1
ATOM 682 C C . THR A 1 91 ? -17.691 16.399 12.811 1.00 59.22 91 THR A C 1
ATOM 684 O O . THR A 1 91 ? -16.942 17.003 13.571 1.00 59.22 91 THR A O 1
ATOM 687 N N . GLU A 1 92 ? -17.883 15.079 12.905 1.00 68.31 92 GLU A N 1
ATOM 688 C CA . GLU A 1 92 ? -17.369 14.176 13.939 1.00 68.31 92 GLU A CA 1
ATOM 689 C C . GLU A 1 92 ? -16.222 13.247 13.475 1.00 68.31 92 GLU A C 1
ATOM 691 O O . GLU A 1 92 ? -15.729 12.455 14.280 1.00 68.31 92 GLU A O 1
ATOM 696 N N . GLY A 1 93 ? -15.795 13.295 12.204 1.00 82.62 93 GLY A N 1
ATOM 697 C CA . GLY A 1 93 ? -14.690 12.467 11.693 1.00 82.62 93 GLY A CA 1
ATOM 698 C C . GLY A 1 93 ? -14.851 12.008 10.241 1.00 82.62 93 GLY A C 1
ATOM 699 O O . GLY A 1 93 ? -15.806 12.364 9.557 1.00 82.62 93 GLY A O 1
ATOM 700 N N . GLU A 1 94 ? -13.919 11.182 9.762 1.00 88.62 94 GLU A N 1
ATOM 701 C CA . GLU A 1 94 ? -13.927 10.667 8.387 1.00 88.62 94 GLU A CA 1
ATOM 702 C C . GLU A 1 94 ? -14.458 9.235 8.323 1.00 88.62 94 GLU A C 1
ATOM 704 O O . GLU A 1 94 ? -14.049 8.378 9.108 1.00 88.62 94 GLU A O 1
ATOM 709 N N . ARG A 1 95 ? -15.340 8.946 7.362 1.00 91.31 95 ARG A N 1
ATOM 710 C CA . ARG A 1 95 ? -15.822 7.586 7.099 1.00 91.31 95 ARG A CA 1
ATOM 711 C C . ARG A 1 95 ? -14.965 6.880 6.059 1.00 91.31 95 ARG A C 1
ATOM 713 O O . ARG A 1 95 ? -14.555 7.467 5.061 1.00 91.31 95 ARG A O 1
ATOM 720 N N . TRP A 1 96 ? -14.731 5.595 6.288 1.00 91.69 96 TRP A N 1
ATOM 721 C CA . TRP A 1 96 ? -13.907 4.751 5.439 1.00 91.69 96 TRP A CA 1
ATOM 722 C C . TRP A 1 96 ? -14.530 3.369 5.285 1.00 91.69 96 TRP A C 1
ATOM 724 O O . TRP A 1 96 ? -14.995 2.769 6.253 1.00 91.69 96 TRP A O 1
ATOM 734 N N . LEU A 1 97 ? -14.472 2.835 4.071 1.00 92.81 97 LEU A N 1
ATOM 735 C CA . LEU A 1 97 ? -14.558 1.400 3.853 1.00 92.81 97 LEU A CA 1
ATOM 736 C C . LEU A 1 97 ? -13.229 0.777 4.286 1.00 92.81 97 LEU A C 1
ATOM 738 O O . LEU A 1 97 ? -12.174 1.308 3.941 1.00 92.81 97 LEU A O 1
ATOM 742 N N . ALA A 1 98 ? -13.264 -0.330 5.019 1.00 94.00 98 ALA A N 1
ATOM 743 C CA . ALA A 1 98 ? -12.078 -0.970 5.571 1.00 94.00 98 ALA A CA 1
ATOM 744 C C . ALA A 1 98 ? -12.205 -2.499 5.647 1.00 94.00 98 ALA A C 1
ATOM 746 O O . ALA A 1 98 ? -13.297 -3.061 5.611 1.00 94.00 98 ALA A O 1
ATOM 747 N N . LEU A 1 99 ? -11.073 -3.177 5.813 1.00 93.94 99 LEU A N 1
ATOM 748 C CA . LEU A 1 99 ? -10.988 -4.582 6.205 1.00 93.94 99 LEU A CA 1
ATOM 749 C C . LEU A 1 99 ? -10.520 -4.665 7.657 1.00 93.94 99 LEU A C 1
ATOM 751 O O . LEU A 1 99 ? -9.639 -3.918 8.074 1.00 93.94 99 LEU A O 1
ATOM 755 N N . GLY A 1 100 ? -11.099 -5.577 8.434 1.00 93.62 100 GLY A N 1
ATOM 756 C CA . GLY A 1 100 ? -10.788 -5.722 9.854 1.00 93.62 100 GLY A CA 1
ATOM 757 C C . GLY A 1 100 ? -10.291 -7.116 10.213 1.00 93.62 100 GLY A C 1
ATOM 758 O O . GLY A 1 100 ? -10.912 -8.113 9.846 1.00 93.62 100 GLY A O 1
ATOM 759 N N . ARG A 1 101 ? -9.218 -7.198 11.005 1.00 93.44 101 ARG A N 1
ATOM 760 C CA . ARG A 1 101 ? -8.682 -8.457 11.539 1.00 93.44 101 ARG A CA 1
ATOM 761 C C . ARG A 1 101 ? -8.504 -8.371 13.051 1.00 93.44 101 ARG A C 1
ATOM 763 O O . ARG A 1 101 ? -7.814 -7.500 13.564 1.00 93.44 101 ARG A O 1
ATOM 770 N N . ALA A 1 102 ? -9.117 -9.299 13.782 1.00 92.88 102 ALA A N 1
ATOM 771 C CA . ALA A 1 102 ? -8.975 -9.421 15.233 1.00 92.88 102 ALA A CA 1
ATOM 772 C C . ALA A 1 102 ? -9.339 -10.842 15.693 1.00 92.88 102 ALA A C 1
ATOM 774 O O . ALA A 1 102 ? -10.134 -11.516 15.040 1.00 92.88 102 ALA A O 1
ATOM 775 N N . SER A 1 103 ? -8.830 -11.281 16.853 1.00 88.44 103 SER A N 1
ATOM 776 C CA . SER A 1 103 ? -9.133 -12.621 17.399 1.00 88.44 103 SER A CA 1
ATOM 777 C C . SER A 1 103 ? -10.615 -12.823 17.733 1.00 88.44 103 SER A C 1
ATOM 779 O O . SER A 1 103 ? -11.120 -13.938 17.690 1.00 88.44 103 SER A O 1
ATOM 781 N N . LYS A 1 104 ? -11.324 -11.741 18.079 1.00 86.81 104 LYS A N 1
ATOM 782 C CA . LYS A 1 104 ? -12.792 -11.715 18.154 1.00 86.81 104 LYS A CA 1
ATOM 783 C C . LYS A 1 104 ? -13.296 -10.671 17.174 1.00 86.81 104 LYS A C 1
ATOM 785 O O . LYS A 1 104 ? -12.733 -9.573 17.159 1.00 86.81 104 LYS A O 1
ATOM 790 N N . ALA A 1 105 ? -14.356 -11.014 16.444 1.00 87.31 105 ALA A N 1
ATOM 791 C CA . ALA A 1 105 ? -14.949 -10.187 15.401 1.00 87.31 105 ALA A CA 1
ATOM 792 C C . ALA A 1 105 ? -15.172 -8.733 15.847 1.00 87.31 105 ALA A C 1
ATOM 794 O O . ALA A 1 105 ? -15.644 -8.472 16.956 1.00 87.31 105 ALA A O 1
ATOM 795 N N . LEU A 1 106 ? -14.844 -7.810 14.947 1.00 93.88 106 LEU A N 1
ATOM 796 C CA . LEU A 1 106 ? -15.151 -6.392 15.056 1.00 93.88 106 LEU A CA 1
ATOM 797 C C . LEU A 1 106 ? -16.631 -6.198 14.699 1.00 93.88 106 LEU A C 1
ATOM 799 O O . LEU A 1 106 ? -17.030 -6.403 13.555 1.00 93.88 106 LEU A O 1
ATOM 803 N N . LYS A 1 107 ? -17.452 -5.918 15.713 1.00 93.88 107 LYS A N 1
ATOM 804 C CA . LYS A 1 107 ? -18.896 -5.682 15.577 1.00 93.88 107 LYS A CA 1
ATOM 805 C C . LYS A 1 107 ? -19.177 -4.174 15.536 1.00 93.88 107 LYS A C 1
ATOM 807 O O . LYS A 1 107 ? -18.353 -3.430 16.066 1.00 93.88 107 LYS A O 1
ATOM 812 N N . PRO A 1 108 ? -20.325 -3.735 14.993 1.00 96.62 108 PRO A N 1
ATOM 813 C CA . PRO A 1 108 ? -20.777 -2.353 15.136 1.00 96.62 108 PRO A CA 1
ATOM 814 C C . PRO A 1 108 ? -20.690 -1.855 16.588 1.00 96.62 108 PRO A C 1
ATOM 816 O O . PRO A 1 108 ? -20.998 -2.604 17.520 1.00 96.62 108 PRO A O 1
ATOM 819 N N . GLY A 1 109 ? -20.211 -0.625 16.771 1.00 95.12 109 GLY A N 1
ATOM 820 C CA . GLY A 1 109 ? -19.911 0.004 18.061 1.00 95.12 109 GLY A CA 1
ATOM 821 C C . GLY A 1 109 ? -18.556 -0.378 18.675 1.00 95.12 109 GLY A C 1
ATOM 822 O O . GLY A 1 109 ? -18.169 0.173 19.704 1.00 95.12 109 GLY A O 1
ATOM 823 N N . ALA A 1 110 ? -17.805 -1.317 18.085 1.00 96.19 110 ALA A N 1
ATOM 824 C CA . ALA A 1 110 ? -16.443 -1.597 18.532 1.00 96.19 110 ALA A CA 1
ATOM 825 C C . ALA A 1 110 ? -15.508 -0.440 18.160 1.00 96.19 110 ALA A C 1
ATOM 827 O O . ALA A 1 110 ? -15.514 0.015 17.020 1.00 96.19 110 ALA A O 1
ATOM 828 N N . ILE A 1 111 ? -14.656 -0.026 19.100 1.00 96.44 111 ILE A N 1
ATOM 829 C CA . ILE A 1 111 ? -13.650 1.020 18.885 1.00 96.44 111 ILE A CA 1
ATOM 830 C C . ILE A 1 111 ? -12.258 0.402 18.992 1.00 96.44 111 ILE A C 1
ATOM 832 O O . ILE A 1 111 ? -11.975 -0.333 19.943 1.00 96.44 111 ILE A O 1
ATOM 836 N N . VAL A 1 112 ? -11.396 0.696 18.021 1.00 97.06 112 VAL A N 1
ATOM 837 C CA . VAL A 1 112 ? -9.973 0.346 18.027 1.00 97.06 112 VAL A CA 1
ATOM 838 C C . VAL A 1 112 ? -9.154 1.621 18.202 1.00 97.06 112 VAL A C 1
ATOM 840 O O . VAL A 1 112 ? -9.248 2.533 17.386 1.00 97.06 112 VAL A O 1
ATOM 843 N N . ASP A 1 113 ? -8.356 1.667 19.265 1.00 96.06 113 ASP A N 1
ATOM 844 C CA . ASP A 1 113 ? -7.475 2.786 19.593 1.00 96.06 113 ASP A CA 1
ATOM 845 C C . ASP A 1 113 ? -6.091 2.575 18.959 1.00 96.06 113 ASP A C 1
ATOM 847 O O . ASP A 1 113 ? -5.460 1.527 19.149 1.00 96.06 113 ASP A O 1
ATOM 851 N N . VAL A 1 114 ? -5.640 3.568 18.188 1.00 95.12 114 VAL A N 1
ATOM 852 C CA . VAL A 1 114 ? -4.393 3.579 17.406 1.00 95.12 114 VAL A CA 1
ATOM 853 C C . VAL A 1 114 ? -3.690 4.914 17.663 1.00 95.12 114 VAL A C 1
ATOM 855 O O . VAL A 1 114 ? -3.884 5.896 16.947 1.00 95.12 114 VAL A O 1
ATOM 858 N N . GLY A 1 115 ? -2.917 4.982 18.749 1.00 92.31 115 GLY A N 1
ATOM 859 C CA . GLY A 1 115 ? -2.382 6.255 19.239 1.00 92.31 115 GLY A CA 1
ATOM 860 C C . GLY A 1 115 ? -3.518 7.262 19.497 1.00 92.31 115 GLY A C 1
ATOM 861 O O . GLY A 1 115 ? -4.422 6.944 20.271 1.00 92.31 115 GLY A O 1
ATOM 862 N N . PRO A 1 116 ? -3.517 8.452 18.863 1.00 92.56 116 PRO A N 1
ATOM 863 C CA . PRO A 1 116 ? -4.589 9.436 18.997 1.00 92.56 116 PRO A CA 1
ATOM 864 C C . PRO A 1 116 ? -5.820 9.132 18.124 1.00 92.56 116 PRO A C 1
ATOM 866 O O . PRO A 1 116 ? -6.826 9.825 18.245 1.00 92.56 116 PRO A O 1
ATOM 869 N N . ILE A 1 117 ? -5.761 8.133 17.238 1.00 94.69 117 ILE A N 1
ATOM 870 C CA . ILE A 1 117 ? -6.860 7.787 16.333 1.00 94.69 117 ILE A CA 1
ATOM 871 C C . ILE A 1 117 ? -7.793 6.796 17.028 1.00 94.69 117 ILE A C 1
ATOM 873 O O . ILE A 1 117 ? -7.364 5.732 17.476 1.00 94.69 117 ILE A O 1
ATOM 877 N N . ALA A 1 118 ? -9.081 7.120 17.059 1.00 94.94 118 ALA A N 1
ATOM 878 C CA . ALA A 1 118 ? -10.145 6.184 17.383 1.00 94.94 118 ALA A CA 1
ATOM 879 C C . ALA A 1 118 ? -10.815 5.722 16.083 1.00 94.94 118 ALA A C 1
ATOM 881 O O . ALA A 1 118 ? -11.340 6.535 15.323 1.00 94.94 118 ALA A O 1
ATOM 882 N N . ALA A 1 119 ? -10.796 4.414 15.835 1.00 95.75 119 ALA A N 1
ATOM 883 C CA . ALA A 1 119 ? -11.471 3.792 14.705 1.00 95.75 119 ALA A CA 1
ATOM 884 C C . ALA A 1 119 ? -12.712 3.035 15.193 1.00 95.75 119 ALA A C 1
ATOM 886 O O . ALA A 1 119 ? -12.613 1.932 15.739 1.00 95.75 119 ALA A O 1
ATOM 887 N N . GLU A 1 120 ? -13.882 3.644 15.022 1.00 96.06 120 GLU A N 1
ATOM 888 C CA . GLU A 1 120 ? -15.174 3.071 15.393 1.00 96.06 120 GLU A CA 1
ATOM 889 C C . GLU A 1 120 ? -15.774 2.294 14.223 1.00 96.06 120 GLU A C 1
ATOM 891 O O . GLU A 1 120 ? -15.902 2.813 13.118 1.00 96.06 120 GLU A O 1
ATOM 896 N N . VAL A 1 121 ? -16.188 1.056 14.464 1.00 96.56 121 VAL A N 1
ATOM 897 C CA . VAL A 1 121 ? -16.916 0.248 13.484 1.00 96.56 121 VAL A CA 1
ATOM 898 C C . VAL A 1 121 ? -18.376 0.679 13.488 1.00 96.56 121 VAL A C 1
ATOM 900 O O . VAL A 1 121 ? -19.087 0.440 14.459 1.00 96.56 121 VAL A O 1
ATOM 903 N N . LEU A 1 122 ? -18.835 1.277 12.395 1.00 95.38 122 LEU A N 1
ATOM 904 C CA . LEU A 1 122 ? -20.229 1.683 12.221 1.00 95.38 122 LEU A CA 1
ATOM 905 C C . LEU A 1 122 ? -21.082 0.530 11.691 1.00 95.38 122 LEU A C 1
ATOM 907 O O . LEU A 1 122 ? -22.203 0.311 12.141 1.00 95.38 122 LEU A O 1
ATOM 911 N N . GLU A 1 123 ? -20.533 -0.221 10.741 1.00 95.19 123 GLU A N 1
ATOM 912 C CA . GLU A 1 123 ? -21.253 -1.257 10.012 1.00 95.19 123 GLU A CA 1
ATOM 913 C C . GLU A 1 123 ? -20.301 -2.398 9.651 1.00 95.19 123 GLU A C 1
ATOM 915 O O . GLU A 1 123 ? -19.114 -2.181 9.395 1.00 95.19 123 GLU A O 1
ATOM 920 N N . LYS A 1 124 ? -20.838 -3.617 9.592 1.00 94.81 124 LYS A N 1
ATOM 921 C CA . LYS A 1 124 ? -20.189 -4.755 8.947 1.00 94.81 124 LYS A CA 1
ATOM 922 C C . LYS A 1 124 ? -21.079 -5.217 7.800 1.00 94.81 124 LYS A C 1
ATOM 924 O O . LYS A 1 124 ? -22.224 -5.580 8.049 1.00 94.81 124 LYS A O 1
ATOM 929 N N . ARG A 1 125 ? -20.532 -5.215 6.589 1.00 92.94 125 ARG A N 1
ATOM 930 C CA . ARG A 1 125 ? -21.228 -5.600 5.361 1.00 92.94 125 ARG A CA 1
ATOM 931 C C . ARG A 1 125 ? -21.129 -7.103 5.111 1.00 92.94 125 ARG A C 1
ATOM 933 O O . ARG A 1 125 ? -20.261 -7.788 5.662 1.00 92.94 125 ARG A O 1
ATOM 940 N N . ASP A 1 126 ? -22.015 -7.602 4.255 1.00 90.56 126 ASP A N 1
ATOM 941 C CA . ASP A 1 126 ? -22.120 -9.028 3.921 1.00 90.56 126 ASP A CA 1
ATOM 942 C C . ASP A 1 126 ? -20.886 -9.569 3.185 1.00 90.56 126 ASP A C 1
ATOM 944 O O . ASP A 1 126 ? -20.532 -10.737 3.336 1.00 90.56 126 ASP A O 1
ATOM 948 N N . ASP A 1 127 ? -20.180 -8.707 2.450 1.00 89.25 127 ASP A N 1
ATOM 949 C CA . ASP A 1 127 ? -18.916 -9.025 1.774 1.00 89.25 127 ASP A CA 1
ATOM 950 C C . ASP A 1 127 ? -17.709 -9.106 2.734 1.00 89.25 127 ASP A C 1
ATOM 952 O O . ASP A 1 127 ? -16.581 -9.360 2.313 1.00 89.25 127 ASP A O 1
ATOM 956 N N . GLY A 1 128 ? -17.934 -8.905 4.037 1.00 89.44 128 GLY A N 1
ATOM 957 C CA . GLY A 1 128 ? -16.908 -8.933 5.074 1.00 89.44 128 GLY A CA 1
ATOM 958 C C . GLY A 1 128 ? -16.174 -7.607 5.281 1.00 89.44 128 GLY A C 1
ATOM 959 O O . GLY A 1 128 ? -15.377 -7.518 6.221 1.00 89.44 128 GLY A O 1
ATOM 960 N N . THR A 1 129 ? -16.452 -6.581 4.472 1.00 93.62 129 THR A N 1
ATOM 961 C CA . THR A 1 129 ? -15.917 -5.232 4.680 1.00 93.62 129 THR A CA 1
ATOM 962 C C . THR A 1 129 ? -16.601 -4.531 5.857 1.00 93.62 129 THR A C 1
ATOM 964 O O . THR A 1 129 ? -17.693 -4.893 6.304 1.00 93.62 129 THR A O 1
ATOM 967 N N . LEU A 1 130 ? -15.924 -3.526 6.403 1.00 95.44 130 LEU A N 1
ATOM 968 C CA . LEU A 1 130 ? -16.397 -2.686 7.495 1.00 95.44 130 LEU A CA 1
ATOM 969 C C . LEU A 1 130 ? -16.573 -1.255 7.001 1.00 95.44 130 LEU A C 1
ATOM 971 O O . LEU A 1 130 ? -15.738 -0.758 6.247 1.00 95.44 130 LEU A O 1
ATOM 975 N N . VAL A 1 131 ? -17.597 -0.568 7.497 1.00 94.44 131 VAL A N 1
ATOM 976 C CA . VAL A 1 131 ? -17.624 0.897 7.485 1.00 94.44 131 VAL A CA 1
ATOM 977 C C . VAL A 1 131 ? -17.093 1.358 8.831 1.00 94.44 131 VAL A C 1
ATOM 979 O O . VAL A 1 131 ? -17.644 0.996 9.873 1.00 94.44 131 VAL A O 1
ATOM 982 N N . VAL A 1 132 ? -16.016 2.138 8.816 1.00 94.81 132 VAL A N 1
ATOM 983 C CA . VAL A 1 132 ? -15.384 2.677 10.020 1.00 94.81 132 VAL A CA 1
ATOM 984 C C . VAL A 1 132 ? -15.400 4.198 10.010 1.00 94.81 132 VAL A C 1
ATOM 986 O O . VAL A 1 132 ? -15.267 4.822 8.959 1.00 94.81 132 VAL A O 1
ATOM 989 N N . ARG A 1 133 ? -15.554 4.800 11.186 1.00 94.12 133 ARG A N 1
ATOM 990 C CA . ARG A 1 133 ? -15.346 6.227 11.412 1.00 94.12 133 ARG A CA 1
ATOM 991 C C . ARG A 1 133 ? -14.010 6.419 12.102 1.00 94.12 133 ARG A C 1
ATOM 993 O O . ARG A 1 133 ? -13.766 5.825 13.150 1.00 94.12 133 ARG A O 1
ATOM 1000 N N . LEU A 1 134 ? -13.169 7.255 11.516 1.00 93.56 134 LEU A N 1
ATOM 1001 C CA . LEU A 1 134 ? -11.925 7.702 12.111 1.00 93.56 134 LEU A CA 1
ATOM 1002 C C . LEU A 1 134 ? -12.125 9.080 12.726 1.00 93.56 134 LEU A C 1
ATOM 1004 O O . LEU A 1 134 ? -12.561 10.016 12.052 1.00 93.56 134 LEU A O 1
ATOM 1008 N N . SER A 1 135 ? -11.771 9.207 13.995 1.00 92.06 135 SER A N 1
ATOM 1009 C CA . SER A 1 135 ? -11.763 10.474 14.717 1.00 92.06 135 SER A CA 1
ATOM 1010 C C . SER A 1 135 ? -10.511 10.582 15.579 1.00 92.06 135 SER A C 1
ATOM 1012 O O . SER A 1 135 ? -9.845 9.587 15.873 1.00 92.06 135 SER A O 1
ATOM 1014 N N . LEU A 1 136 ? -10.165 11.808 15.961 1.00 90.69 136 LEU A N 1
ATOM 1015 C CA . LEU A 1 136 ? -9.090 12.053 16.915 1.00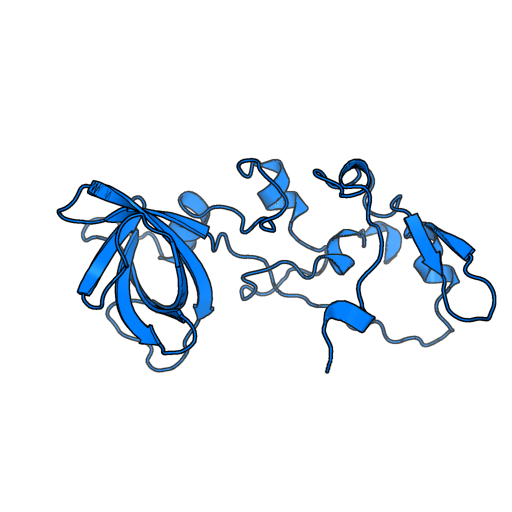 90.69 136 LEU A CA 1
ATOM 1016 C C . LEU A 1 136 ? -9.655 12.118 18.332 1.00 90.69 136 LEU A C 1
ATOM 1018 O O . LEU A 1 136 ? -10.737 12.662 18.565 1.00 90.69 136 LEU A O 1
ATOM 1022 N N . SER A 1 137 ? -8.928 11.553 19.291 1.00 80.38 137 SER A N 1
ATOM 1023 C CA . SER A 1 137 ? -9.288 11.652 20.701 1.00 80.38 137 SER A CA 1
ATOM 1024 C C . SER A 1 137 ? -9.199 13.101 21.200 1.00 80.38 137 SER A C 1
ATOM 1026 O O . SER A 1 137 ? -8.360 13.894 20.770 1.00 80.38 137 SER A O 1
ATOM 1028 N N . HIS A 1 138 ? -10.107 13.467 22.112 1.00 61.44 138 HIS A N 1
ATOM 1029 C CA . HIS A 1 138 ? -10.168 14.820 22.666 1.00 61.44 138 HIS A CA 1
ATOM 1030 C C . HIS A 1 138 ? -8.835 15.160 23.349 1.00 61.44 138 HIS A C 1
ATOM 1032 O O . HIS A 1 138 ? -8.376 14.412 24.211 1.00 61.44 138 HIS A O 1
ATOM 1038 N N . GLY A 1 139 ? -8.223 16.284 22.966 1.00 60.12 139 GLY A N 1
ATOM 1039 C CA . GLY A 1 139 ? -6.915 16.707 23.479 1.00 60.12 139 GLY A CA 1
ATOM 1040 C C . GLY A 1 139 ? -5.725 16.414 22.558 1.00 60.12 139 GLY A C 1
ATOM 1041 O O . GLY A 1 139 ? -4.600 16.725 22.935 1.00 60.12 139 GLY A O 1
ATOM 1042 N N . SER A 1 140 ? -5.944 15.909 21.338 1.00 59.62 140 SER A N 1
ATOM 1043 C CA . SER A 1 140 ? -4.895 15.704 20.320 1.00 59.62 140 SER A CA 1
ATOM 1044 C C . SER A 1 140 ? -4.251 16.994 19.768 1.00 59.62 140 SER A C 1
ATOM 1046 O O . SER A 1 140 ? -3.488 16.939 18.805 1.00 59.62 140 SER A O 1
ATOM 1048 N N . GLY A 1 141 ? -4.548 18.164 20.345 1.00 59.78 141 GLY A N 1
ATOM 1049 C CA . GLY A 1 141 ? -4.057 19.461 19.875 1.00 59.78 141 GLY A CA 1
ATOM 1050 C C . GLY A 1 141 ? -4.644 19.866 18.518 1.00 59.78 141 GLY A C 1
ATOM 1051 O O . GLY A 1 141 ? -5.788 19.546 18.208 1.00 59.78 141 GLY A O 1
ATOM 1052 N N . THR A 1 142 ? -3.859 20.586 17.713 1.00 59.53 142 THR A N 1
ATOM 1053 C CA . THR A 1 142 ? -4.218 21.041 16.354 1.00 59.53 142 THR A CA 1
ATOM 1054 C C . THR A 1 142 ? -3.954 19.992 15.271 1.00 59.53 142 THR A C 1
ATOM 1056 O O . THR A 1 142 ? -4.053 20.315 14.090 1.00 59.53 142 THR A O 1
ATOM 1059 N N . ALA A 1 143 ? -3.568 18.767 15.646 1.00 72.56 143 ALA A N 1
ATOM 1060 C CA . ALA A 1 143 ? -3.227 17.726 14.686 1.00 72.56 143 ALA A CA 1
ATOM 1061 C C . ALA A 1 143 ? -4.458 17.326 13.862 1.00 72.56 143 ALA A C 1
ATOM 1063 O O . ALA A 1 143 ? -5.541 17.101 14.401 1.00 72.56 143 ALA A O 1
ATOM 1064 N N . SER A 1 144 ? -4.279 17.220 12.551 1.00 86.69 144 SER A N 1
ATOM 1065 C CA . SER A 1 144 ? -5.273 16.693 11.621 1.00 86.69 144 SER A CA 1
ATOM 1066 C C . SER A 1 144 ? -5.276 15.160 11.627 1.00 86.69 144 SER A C 1
ATOM 1068 O O . SER A 1 144 ? -4.272 14.517 11.945 1.00 86.69 144 SER A O 1
ATOM 1070 N N . LEU A 1 145 ? -6.394 14.538 11.226 1.00 87.44 145 LEU A N 1
ATOM 1071 C CA . LEU A 1 145 ? -6.460 13.075 11.091 1.00 87.44 145 LEU A CA 1
ATOM 1072 C C . LEU A 1 145 ? -5.391 12.553 10.119 1.00 87.44 145 LEU A C 1
ATOM 1074 O O . LEU A 1 145 ? -4.818 11.490 10.335 1.00 87.44 145 LEU A O 1
ATOM 1078 N N . ARG A 1 146 ? -5.076 13.337 9.085 1.00 85.69 146 ARG A N 1
ATOM 1079 C CA . ARG A 1 146 ? -4.004 13.050 8.134 1.00 85.69 146 ARG A CA 1
ATOM 1080 C C . ARG A 1 146 ? -2.642 12.937 8.810 1.00 85.69 146 ARG A C 1
ATOM 1082 O O . ARG A 1 146 ? -1.960 11.942 8.609 1.00 85.69 146 ARG A O 1
ATOM 1089 N N . GLU A 1 147 ? -2.246 13.919 9.613 1.00 88.94 147 GLU A N 1
ATOM 1090 C CA . GLU A 1 147 ? -0.959 13.875 10.325 1.00 88.94 147 GLU A CA 1
ATOM 1091 C C . GLU A 1 147 ? -0.903 12.698 11.301 1.00 88.94 147 GLU A C 1
ATOM 1093 O O . GLU A 1 147 ? 0.132 12.042 11.448 1.00 88.94 147 GLU A O 1
ATOM 1098 N N . ALA A 1 148 ? -2.036 12.382 11.931 1.00 91.00 148 ALA A N 1
ATOM 1099 C CA . ALA A 1 148 ? -2.138 11.215 12.787 1.00 91.00 148 ALA A CA 1
ATOM 1100 C C . ALA A 1 148 ? -1.950 9.908 12.001 1.00 91.00 148 ALA A C 1
ATOM 1102 O O . ALA A 1 148 ? -1.201 9.053 12.470 1.00 91.00 148 ALA A O 1
ATOM 1103 N N . LEU A 1 149 ? -2.568 9.764 10.820 1.00 90.81 149 LEU A N 1
ATOM 1104 C CA . LEU A 1 149 ? -2.379 8.617 9.921 1.00 90.81 149 LEU A CA 1
ATOM 1105 C C . LEU A 1 149 ? -0.931 8.519 9.442 1.00 90.81 149 LEU A C 1
ATOM 1107 O O . LEU A 1 149 ? -0.351 7.441 9.479 1.00 90.81 149 LEU A O 1
ATOM 1111 N N . GLU A 1 150 ? -0.313 9.638 9.070 1.00 89.62 150 GLU A N 1
ATOM 1112 C CA . GLU A 1 150 ? 1.100 9.656 8.690 1.00 89.62 150 GLU A CA 1
ATOM 1113 C C . GLU A 1 150 ? 2.006 9.188 9.828 1.00 89.62 150 GLU A C 1
ATOM 1115 O O . GLU A 1 150 ? 2.967 8.465 9.584 1.00 89.62 150 GLU A O 1
ATOM 1120 N N . THR A 1 151 ? 1.679 9.534 11.072 1.00 90.69 151 THR A N 1
ATOM 1121 C CA . THR A 1 151 ? 2.515 9.213 12.237 1.00 90.69 151 THR A CA 1
ATOM 1122 C C . THR A 1 151 ? 2.262 7.807 12.794 1.00 90.69 151 THR A C 1
ATOM 1124 O O . THR A 1 151 ? 3.201 7.140 13.220 1.00 90.69 151 THR A O 1
ATOM 1127 N N . HIS A 1 152 ? 1.007 7.351 12.811 1.00 92.62 152 HIS A N 1
ATOM 1128 C CA . HIS A 1 152 ? 0.580 6.130 13.516 1.00 92.62 152 HIS A CA 1
ATOM 1129 C C . HIS A 1 152 ? 0.095 5.016 12.585 1.00 92.62 152 HIS A C 1
ATOM 1131 O O . HIS A 1 152 ? -0.089 3.881 13.024 1.00 92.62 152 HIS A O 1
ATOM 1137 N N . GLY A 1 153 ? -0.153 5.333 11.318 1.00 92.62 153 GLY A N 1
ATOM 1138 C CA . GLY A 1 153 ? -0.447 4.350 10.292 1.00 92.62 153 GLY A CA 1
ATOM 1139 C C . GLY A 1 153 ? 0.823 3.676 9.785 1.00 92.62 153 GLY A C 1
ATOM 1140 O O . GLY A 1 153 ? 1.926 4.220 9.848 1.00 92.62 153 GLY A O 1
ATOM 1141 N N . HIS A 1 154 ? 0.643 2.477 9.256 1.00 93.44 154 HIS A N 1
ATOM 1142 C CA . HIS A 1 154 ? 1.682 1.682 8.622 1.00 93.44 154 HIS A CA 1
ATOM 1143 C C . HIS A 1 154 ? 1.468 1.642 7.115 1.00 93.44 154 HIS A C 1
ATOM 1145 O O . HIS A 1 154 ? 0.329 1.714 6.630 1.00 93.44 154 HIS A O 1
ATOM 1151 N N . MET A 1 155 ? 2.561 1.482 6.369 1.00 91.56 155 MET A N 1
ATOM 1152 C CA . MET A 1 155 ? 2.465 1.267 4.936 1.00 91.56 155 MET A CA 1
ATOM 1153 C C . MET A 1 155 ? 1.696 -0.032 4.652 1.00 91.56 155 MET A C 1
ATOM 1155 O O . MET A 1 155 ? 1.967 -1.077 5.256 1.00 91.56 155 MET A O 1
ATOM 1159 N N . PRO A 1 156 ? 0.717 0.015 3.737 1.00 88.25 156 PRO A N 1
ATOM 1160 C CA . PRO A 1 156 ? -0.117 -1.124 3.380 1.00 88.25 156 PRO A CA 1
ATOM 1161 C C . PRO A 1 156 ? 0.637 -2.068 2.432 1.00 88.25 156 PRO A C 1
ATOM 1163 O O . PRO A 1 156 ? 0.307 -2.199 1.251 1.00 88.25 156 PRO A O 1
ATOM 1166 N N . LEU A 1 157 ? 1.683 -2.712 2.956 1.00 87.06 157 LEU A N 1
ATOM 1167 C CA . LEU A 1 157 ? 2.449 -3.710 2.218 1.00 87.06 157 LEU A CA 1
ATOM 1168 C C . LEU A 1 157 ? 1.549 -4.904 1.847 1.00 87.06 157 LEU A C 1
ATOM 1170 O O . LEU A 1 157 ? 0.683 -5.289 2.642 1.00 87.06 157 LEU A O 1
ATOM 1174 N N . PRO A 1 158 ? 1.739 -5.514 0.663 1.00 82.69 158 PRO A N 1
ATOM 1175 C CA . PRO A 1 158 ? 0.962 -6.673 0.248 1.00 82.69 158 PRO A CA 1
ATOM 1176 C C . PRO A 1 158 ? 1.075 -7.834 1.248 1.00 82.69 158 PRO A C 1
ATOM 1178 O O . PRO A 1 158 ? 2.133 -8.033 1.844 1.00 82.69 158 PRO A O 1
ATOM 1181 N N . PRO A 1 159 ? 0.030 -8.667 1.399 1.00 78.50 159 PRO A N 1
ATOM 1182 C CA . PRO A 1 159 ? -0.031 -9.696 2.443 1.00 78.50 159 PRO A CA 1
ATOM 1183 C C . PRO A 1 159 ? 1.041 -10.791 2.318 1.00 78.50 159 PRO A C 1
ATOM 1185 O O . PRO A 1 159 ? 1.314 -11.492 3.294 1.00 78.50 159 PRO A O 1
ATOM 1188 N N . TYR A 1 160 ? 1.641 -10.959 1.136 1.00 81.81 160 TYR A N 1
ATOM 1189 C CA . TYR A 1 160 ? 2.754 -11.886 0.927 1.00 81.81 160 TYR A CA 1
ATOM 1190 C C . TYR A 1 160 ? 4.085 -11.357 1.491 1.00 81.81 160 TYR A C 1
ATOM 1192 O O . TYR A 1 160 ? 4.979 -12.156 1.763 1.00 81.81 160 TYR A O 1
ATOM 1200 N N . ILE A 1 161 ? 4.214 -10.047 1.740 1.00 85.44 161 ILE A N 1
ATOM 1201 C CA . ILE A 1 161 ? 5.380 -9.455 2.407 1.00 85.44 161 ILE A CA 1
ATOM 1202 C C . ILE A 1 161 ? 5.222 -9.640 3.919 1.00 85.44 161 ILE A C 1
ATOM 1204 O O . ILE A 1 161 ? 4.505 -8.908 4.601 1.00 85.44 161 ILE A O 1
ATOM 1208 N N . ARG A 1 162 ? 5.898 -10.655 4.466 1.00 84.62 162 ARG A N 1
ATOM 1209 C CA . ARG A 1 162 ? 5.785 -11.060 5.879 1.00 84.62 162 ARG A CA 1
ATOM 1210 C C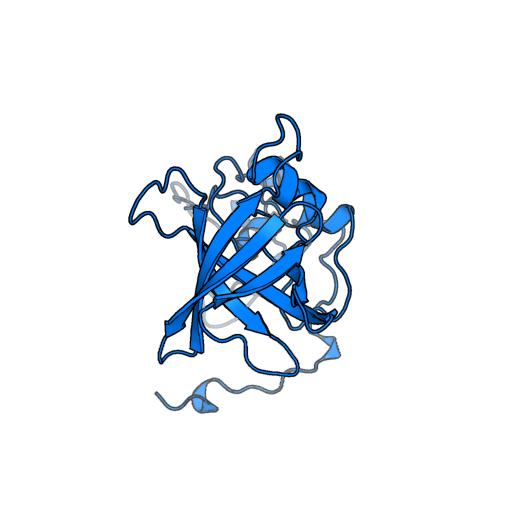 . ARG A 1 162 ? 6.779 -10.334 6.794 1.00 84.62 162 ARG A C 1
ATOM 1212 O O . ARG A 1 162 ? 7.412 -10.963 7.638 1.00 84.62 162 ARG A O 1
ATOM 1219 N N . ARG A 1 163 ? 6.903 -9.012 6.648 1.00 89.44 163 ARG A N 1
ATOM 1220 C CA . ARG A 1 163 ? 7.700 -8.152 7.541 1.00 89.44 163 ARG A CA 1
ATOM 1221 C C . ARG A 1 163 ? 6.944 -6.868 7.911 1.00 89.44 163 ARG A C 1
ATOM 1223 O O . ARG A 1 163 ? 6.010 -6.498 7.199 1.00 89.44 163 ARG A O 1
ATOM 1230 N N . PRO A 1 164 ? 7.303 -6.201 9.023 1.00 88.62 164 PR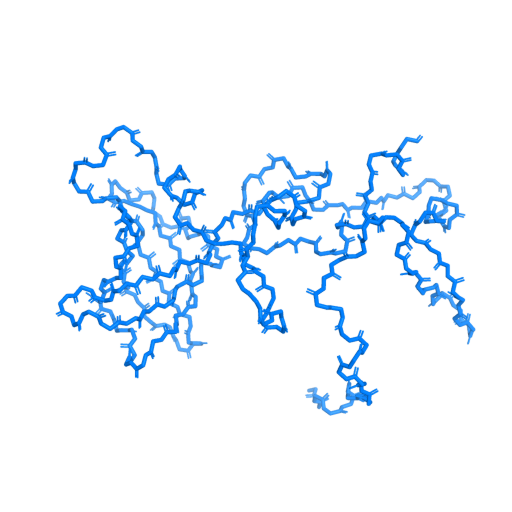O A N 1
ATOM 1231 C CA . PRO A 1 164 ? 6.885 -4.824 9.271 1.00 88.62 164 PRO A CA 1
ATOM 1232 C C . PRO A 1 164 ? 7.375 -3.896 8.156 1.00 88.62 164 PRO A C 1
ATOM 1234 O O . PRO A 1 164 ? 8.397 -4.177 7.523 1.00 88.62 164 PRO A O 1
ATOM 1237 N N . ASP A 1 165 ? 6.651 -2.804 7.941 1.00 90.62 165 ASP A N 1
ATOM 1238 C CA . ASP A 1 165 ? 7.134 -1.699 7.125 1.00 90.62 165 ASP A CA 1
ATOM 1239 C C . ASP A 1 165 ? 8.246 -0.928 7.844 1.00 90.62 165 ASP A C 1
ATOM 1241 O O . ASP A 1 165 ? 8.351 -0.942 9.074 1.00 90.62 165 ASP A O 1
ATOM 1245 N N . ASP A 1 166 ? 9.075 -0.247 7.064 1.00 90.69 166 ASP A N 1
ATOM 1246 C CA . ASP A 1 166 ? 10.142 0.610 7.558 1.00 90.69 166 ASP A CA 1
ATOM 1247 C C . ASP A 1 166 ? 10.112 2.013 6.920 1.00 90.69 166 ASP A C 1
ATOM 1249 O O . ASP A 1 166 ? 9.227 2.382 6.140 1.00 90.69 166 ASP A O 1
ATOM 1253 N N . ALA A 1 167 ? 11.090 2.844 7.288 1.00 89.00 167 ALA A N 1
ATOM 1254 C CA . ALA A 1 167 ? 11.213 4.192 6.743 1.00 89.00 167 ALA A CA 1
ATOM 1255 C C . ALA A 1 167 ? 11.487 4.197 5.229 1.00 89.00 167 ALA A C 1
ATOM 1257 O O . ALA A 1 167 ? 11.074 5.129 4.537 1.00 89.00 167 ALA A O 1
ATOM 1258 N N . ALA A 1 168 ? 12.164 3.170 4.705 1.00 89.06 168 ALA A N 1
ATOM 1259 C CA . ALA A 1 168 ? 12.414 3.054 3.279 1.00 89.06 168 ALA A CA 1
ATOM 1260 C C . ALA A 1 168 ? 11.115 2.745 2.531 1.00 89.06 168 ALA A C 1
ATOM 1262 O O . ALA A 1 168 ? 10.907 3.334 1.475 1.00 89.06 168 ALA A O 1
ATOM 1263 N N . ASP A 1 169 ? 10.210 1.926 3.073 1.00 89.81 169 ASP A N 1
ATOM 1264 C CA . ASP A 1 169 ? 8.908 1.645 2.455 1.00 89.81 169 ASP A CA 1
ATOM 1265 C C . ASP A 1 169 ? 8.066 2.912 2.277 1.00 89.81 169 ASP A C 1
ATOM 1267 O O . ASP A 1 169 ? 7.451 3.096 1.230 1.00 89.81 169 ASP A O 1
ATOM 1271 N N . ARG A 1 170 ? 8.084 3.841 3.239 1.00 88.12 170 ARG A N 1
ATOM 1272 C CA . ARG A 1 170 ? 7.334 5.110 3.135 1.00 88.12 170 ARG A CA 1
ATOM 1273 C C . ARG A 1 170 ? 7.728 5.944 1.920 1.00 88.12 170 ARG A C 1
ATOM 1275 O O . ARG A 1 170 ? 6.870 6.548 1.280 1.00 88.12 170 ARG A O 1
ATOM 1282 N N . THR A 1 171 ? 9.015 5.949 1.592 1.00 86.94 171 THR A N 1
ATOM 1283 C CA . THR A 1 171 ? 9.543 6.635 0.407 1.00 86.94 171 THR A CA 1
ATOM 1284 C C . THR A 1 171 ? 9.423 5.756 -0.834 1.00 86.94 171 THR A C 1
ATOM 1286 O O . THR A 1 171 ? 9.093 6.228 -1.921 1.00 86.94 171 THR A O 1
ATOM 1289 N N . ARG A 1 172 ? 9.706 4.455 -0.700 1.00 87.00 172 ARG A N 1
ATOM 1290 C CA . ARG A 1 172 ? 9.849 3.547 -1.838 1.00 87.00 172 ARG A CA 1
ATOM 1291 C C . ARG A 1 172 ? 8.521 3.081 -2.413 1.00 87.00 172 ARG A C 1
ATOM 1293 O O . ARG A 1 172 ? 8.452 2.813 -3.612 1.00 87.00 172 ARG A O 1
ATOM 1300 N N . TYR A 1 173 ? 7.481 3.051 -1.593 1.00 87.75 173 TYR A N 1
ATOM 1301 C CA . TYR A 1 173 ? 6.119 2.676 -1.958 1.00 87.75 173 TYR A CA 1
ATOM 1302 C C . TYR A 1 173 ? 5.304 3.865 -2.496 1.00 87.75 173 TYR A C 1
ATOM 1304 O O . TYR A 1 173 ? 4.079 3.893 -2.401 1.00 87.75 173 TYR A O 1
ATOM 1312 N N . GLN A 1 174 ? 6.004 4.845 -3.072 1.00 88.88 174 GLN A N 1
ATOM 1313 C CA . GLN A 1 174 ? 5.453 5.944 -3.853 1.00 88.88 174 GLN A CA 1
ATOM 1314 C C . GLN A 1 174 ? 6.044 5.908 -5.263 1.00 88.88 174 GLN A C 1
ATOM 1316 O O . GLN A 1 174 ? 7.224 5.588 -5.450 1.00 88.88 174 GLN A O 1
ATOM 1321 N N . THR A 1 175 ? 5.213 6.220 -6.255 1.00 90.25 175 THR A N 1
ATOM 1322 C CA . THR A 1 175 ? 5.653 6.438 -7.638 1.00 90.25 175 THR A CA 1
ATOM 1323 C C . THR A 1 175 ? 6.184 7.861 -7.798 1.00 90.25 175 THR A C 1
ATOM 1325 O O . THR A 1 175 ? 5.827 8.752 -7.029 1.00 90.25 175 THR A O 1
ATOM 1328 N N . VAL A 1 176 ? 6.972 8.105 -8.846 1.00 91.31 176 VAL A N 1
ATOM 1329 C CA . VAL A 1 176 ? 7.409 9.465 -9.227 1.00 91.31 176 VAL A CA 1
ATOM 1330 C C . VAL A 1 176 ? 6.248 10.374 -9.666 1.00 91.31 176 VAL A C 1
ATOM 1332 O O . VAL A 1 176 ? 6.401 11.584 -9.779 1.00 91.31 176 VAL A O 1
ATOM 1335 N N . PHE A 1 177 ? 5.056 9.805 -9.869 1.00 89.81 177 PHE A N 1
ATOM 1336 C CA . PHE A 1 177 ? 3.839 10.534 -10.230 1.00 89.81 177 PHE A CA 1
ATOM 1337 C C . PHE A 1 177 ? 2.959 10.883 -9.024 1.00 89.81 177 PHE A C 1
ATOM 1339 O O . PHE A 1 177 ? 1.957 11.566 -9.205 1.00 89.81 177 PHE A O 1
ATOM 1346 N N . ALA A 1 178 ? 3.293 10.420 -7.816 1.00 88.25 178 ALA A N 1
ATOM 1347 C CA . ALA A 1 178 ? 2.463 10.558 -6.622 1.00 88.25 178 ALA A CA 1
ATOM 1348 C C . ALA A 1 178 ? 2.290 12.030 -6.194 1.00 88.25 178 ALA A C 1
ATOM 1350 O O . ALA A 1 178 ? 3.137 12.601 -5.506 1.00 88.25 178 ALA A O 1
ATOM 1351 N N . LYS A 1 179 ? 1.162 12.637 -6.576 1.00 83.88 179 LYS A N 1
ATOM 1352 C CA . LYS A 1 179 ? 0.822 14.046 -6.320 1.00 83.88 179 LYS A CA 1
ATOM 1353 C C . LYS A 1 179 ? -0.401 14.210 -5.429 1.00 83.88 179 LYS A C 1
ATOM 1355 O O . LYS A 1 179 ? -0.415 15.093 -4.574 1.00 83.88 179 LYS A O 1
ATOM 1360 N N . HIS A 1 180 ? -1.420 13.377 -5.625 1.00 81.06 180 HIS A N 1
ATOM 1361 C CA . HIS A 1 180 ? -2.722 13.549 -4.984 1.00 81.06 180 HIS A CA 1
ATOM 1362 C C . HIS A 1 180 ? -2.978 12.460 -3.956 1.00 81.06 180 HIS A C 1
ATOM 1364 O O . HIS A 1 180 ? -2.900 11.279 -4.264 1.00 81.06 180 HIS A O 1
ATOM 1370 N N . ASP A 1 181 ? -3.311 12.824 -2.726 1.00 73.12 181 ASP A N 1
ATOM 1371 C CA . ASP A 1 181 ? -3.681 11.825 -1.729 1.00 73.12 181 ASP A CA 1
ATOM 1372 C C . ASP A 1 181 ? -4.945 11.065 -2.143 1.00 73.12 181 ASP A C 1
ATOM 1374 O O . ASP A 1 181 ? -5.942 11.679 -2.516 1.00 73.12 181 ASP A O 1
ATOM 1378 N N . GLY A 1 182 ? -4.940 9.7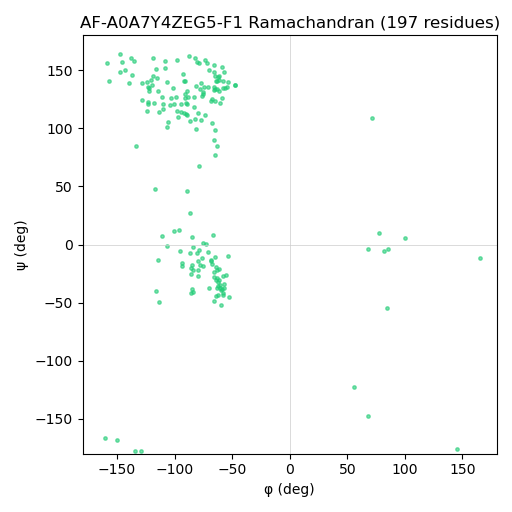38 -2.021 1.00 67.69 182 GLY A N 1
ATOM 1379 C CA . GLY A 1 182 ? -6.157 8.969 -2.306 1.00 67.69 182 GLY A CA 1
ATOM 1380 C C . GLY A 1 182 ? -5.974 7.470 -2.482 1.00 67.69 182 GLY A C 1
ATOM 1381 O O . GLY A 1 182 ? -6.963 6.738 -2.476 1.00 67.69 182 GLY A O 1
ATOM 1382 N N . ALA A 1 183 ? -4.736 6.988 -2.598 1.00 67.69 183 ALA A N 1
ATOM 1383 C CA . ALA A 1 183 ? -4.481 5.563 -2.700 1.00 67.69 183 ALA A CA 1
ATOM 1384 C C . ALA A 1 183 ? -4.299 4.926 -1.326 1.00 67.69 183 ALA A C 1
ATOM 1386 O O . ALA A 1 183 ? -3.498 5.357 -0.499 1.00 67.69 183 ALA A O 1
ATOM 1387 N N . VAL A 1 184 ? -4.998 3.817 -1.132 1.00 70.12 184 VAL A N 1
ATOM 1388 C CA . VAL A 1 184 ? -4.692 2.853 -0.077 1.00 70.12 184 VAL A CA 1
ATOM 1389 C C . VAL A 1 184 ? -3.635 1.854 -0.534 1.00 70.12 184 VAL A C 1
ATOM 1391 O O . VAL A 1 184 ? -2.925 1.298 0.286 1.00 70.12 184 VAL A O 1
ATOM 1394 N N . ALA A 1 185 ? -3.502 1.605 -1.833 1.00 68.50 185 ALA A N 1
ATOM 1395 C CA . ALA A 1 185 ? -2.492 0.706 -2.369 1.00 68.50 185 ALA A CA 1
ATOM 1396 C C . ALA A 1 185 ? -1.712 1.418 -3.470 1.00 68.50 185 ALA A C 1
ATOM 1398 O O . ALA A 1 185 ? -2.301 2.122 -4.291 1.00 68.50 185 ALA A O 1
ATOM 1399 N N . ALA A 1 186 ? -0.393 1.226 -3.491 1.00 66.44 186 ALA A N 1
ATOM 1400 C CA . ALA A 1 186 ? 0.432 1.756 -4.563 1.00 66.44 186 ALA A CA 1
ATOM 1401 C C . ALA A 1 186 ? 0.006 1.148 -5.907 1.00 66.44 186 ALA A C 1
ATOM 1403 O O . ALA A 1 186 ? -0.229 -0.062 -5.977 1.00 66.44 186 ALA A O 1
ATOM 1404 N N . PRO A 1 187 ? -0.007 1.928 -6.999 1.00 72.38 187 PRO A N 1
ATOM 1405 C CA . PRO A 1 187 ? 0.082 1.366 -8.340 1.00 72.38 187 PRO A CA 1
ATOM 1406 C C . PRO A 1 187 ? 1.472 0.726 -8.501 1.00 72.38 187 PRO A C 1
ATOM 1408 O O . PRO A 1 187 ? 2.439 1.381 -8.886 1.00 72.38 187 PRO A O 1
ATOM 1411 N N . THR A 1 188 ? 1.586 -0.556 -8.149 1.00 79.69 188 THR A N 1
ATOM 1412 C CA . THR A 1 188 ? 2.875 -1.238 -7.938 1.00 79.69 188 THR A CA 1
ATOM 1413 C C . THR A 1 188 ? 3.752 -1.292 -9.187 1.00 79.69 188 THR A C 1
ATOM 1415 O O . THR A 1 188 ? 4.966 -1.171 -9.068 1.00 79.69 188 THR A O 1
ATOM 1418 N N . ALA A 1 189 ? 3.162 -1.374 -10.383 1.00 86.19 189 ALA A N 1
ATOM 1419 C CA . ALA A 1 189 ? 3.911 -1.318 -11.640 1.00 86.19 189 ALA A CA 1
ATOM 1420 C C . ALA A 1 189 ? 4.623 0.035 -11.842 1.00 86.19 189 ALA A C 1
ATOM 1422 O O . ALA A 1 189 ? 5.761 0.082 -12.302 1.00 86.19 189 ALA A O 1
ATOM 1423 N N . GLY A 1 190 ? 3.991 1.140 -11.431 1.00 88.81 190 GLY A N 1
ATOM 1424 C CA . GLY A 1 190 ? 4.577 2.477 -11.534 1.00 88.81 190 GLY A CA 1
ATOM 1425 C C . GLY A 1 190 ? 5.779 2.694 -10.610 1.00 88.81 190 GLY A C 1
ATOM 1426 O O . GLY A 1 190 ? 6.526 3.646 -10.809 1.00 88.81 190 GLY A O 1
ATOM 1427 N N . LEU A 1 191 ? 6.006 1.816 -9.622 1.00 90.88 191 LEU A N 1
ATOM 1428 C CA . LEU A 1 191 ? 7.158 1.895 -8.713 1.00 90.88 191 LEU A CA 1
ATOM 1429 C C . LEU A 1 191 ? 8.493 1.612 -9.415 1.00 90.88 191 LEU A C 1
ATOM 1431 O O . LEU A 1 191 ? 9.545 1.873 -8.828 1.00 90.88 191 LEU A O 1
ATOM 1435 N N . HIS A 1 192 ? 8.462 1.069 -10.633 1.00 93.31 192 HIS A N 1
ATOM 1436 C CA . HIS A 1 192 ? 9.654 0.822 -11.440 1.00 93.31 192 HIS A CA 1
ATOM 1437 C C . HIS A 1 192 ? 10.099 2.041 -12.256 1.00 93.31 192 HIS A C 1
ATOM 1439 O O . HIS A 1 192 ? 11.243 2.082 -12.696 1.00 93.31 192 HIS A O 1
ATOM 1445 N N . LEU A 1 193 ? 9.219 3.028 -12.444 1.00 92.75 193 LEU A N 1
ATOM 1446 C CA . LEU A 1 193 ? 9.506 4.216 -13.242 1.00 92.75 193 LEU A CA 1
ATOM 1447 C C . LEU A 1 193 ? 10.264 5.241 -12.388 1.00 92.75 193 LEU A C 1
ATOM 1449 O O . LEU A 1 193 ? 9.838 5.582 -11.281 1.00 92.75 193 LEU A O 1
ATOM 1453 N N . THR A 1 194 ? 11.403 5.698 -12.897 1.00 93.12 194 THR A N 1
ATOM 1454 C CA . THR A 1 194 ? 12.297 6.685 -12.275 1.00 93.12 194 THR A CA 1
ATOM 1455 C C . THR A 1 194 ? 12.211 8.007 -13.033 1.00 93.12 194 THR A C 1
ATOM 1457 O O . THR A 1 194 ? 11.820 8.017 -14.194 1.00 93.12 194 THR A O 1
ATOM 1460 N N . GLU A 1 195 ? 12.576 9.127 -12.403 1.00 91.62 195 GLU A N 1
ATOM 1461 C CA . GLU A 1 195 ? 12.619 10.428 -13.096 1.00 91.62 195 GLU A CA 1
ATOM 1462 C C . GLU A 1 195 ? 13.565 10.375 -14.304 1.00 91.62 195 GLU A C 1
ATOM 1464 O O . GLU A 1 195 ? 13.184 10.786 -15.392 1.00 91.62 195 GLU A O 1
ATOM 1469 N N . SER A 1 196 ? 14.726 9.730 -14.153 1.00 91.38 196 SER A N 1
ATOM 1470 C CA . SER A 1 196 ? 15.702 9.526 -15.230 1.00 91.38 196 SER A CA 1
ATOM 1471 C C . SER A 1 196 ? 15.199 8.680 -16.402 1.00 91.38 196 SER A C 1
ATOM 1473 O O . SER A 1 196 ? 15.775 8.751 -17.476 1.00 91.38 196 SER A O 1
ATOM 1475 N N . LEU A 1 197 ? 14.174 7.844 -16.204 1.00 92.44 197 LEU A N 1
ATOM 1476 C CA . LEU A 1 197 ? 13.553 7.073 -17.288 1.00 92.44 197 LEU A CA 1
ATOM 1477 C C . LEU A 1 197 ? 12.564 7.919 -18.105 1.00 92.44 197 LEU A C 1
ATOM 1479 O O . LEU A 1 197 ? 12.205 7.537 -19.217 1.00 92.44 197 LEU A O 1
ATOM 1483 N N . LEU A 1 198 ? 12.058 9.005 -17.514 1.00 89.06 198 LEU A N 1
ATOM 1484 C CA . LEU A 1 198 ? 11.036 9.874 -18.102 1.00 89.06 198 LEU A CA 1
ATOM 1485 C C . LEU A 1 198 ? 11.624 11.072 -18.855 1.00 89.06 198 LEU A C 1
ATOM 1487 O O . LEU A 1 198 ? 10.891 11.695 -19.625 1.00 89.06 198 LEU A O 1
ATOM 1491 N N . GLU A 1 199 ? 12.889 11.404 -18.596 1.00 83.94 199 GLU A N 1
ATOM 1492 C CA . GLU A 1 199 ? 13.675 12.413 -19.322 1.00 83.94 199 GLU A CA 1
ATOM 1493 C C . GLU A 1 199 ? 14.212 11.868 -20.653 1.00 83.94 199 GLU A C 1
ATOM 1495 O O . GLU A 1 199 ? 14.147 12.626 -21.649 1.00 83.94 199 GLU A O 1
#

Solvent-accessible surface area (backbone atoms only — not comparable to full-atom values): 11921 Å² total; per-residue (Å²): 133,69,71,72,84,74,65,74,96,72,65,72,88,74,57,78,77,66,80,63,93,52,43,31,70,34,80,30,79,48,70,90,59,100,64,71,41,86,48,37,47,70,49,45,72,82,69,52,60,90,90,66,83,85,89,76,78,37,49,24,50,45,34,29,27,37,66,30,28,28,65,94,75,64,48,59,34,36,40,34,47,60,44,77,42,80,80,62,88,45,96,76,37,49,39,26,36,25,44,74,50,46,95,63,82,84,45,60,78,39,38,33,40,35,86,61,36,37,40,32,27,70,38,68,48,94,90,64,39,28,38,30,38,40,30,71,47,92,82,63,72,91,65,48,72,65,59,47,32,67,72,58,25,33,62,54,68,59,87,87,47,90,65,84,75,54,77,63,48,69,62,58,56,40,38,83,53,42,77,40,83,77,24,37,57,56,67,67,77,49,44,32,54,47,72,81,73,75,109